Protein AF-S9SC02-F1 (afdb_monomer)

Mean predicted aligned error: 21.13 Å

Foldseek 3Di:
DPCPDPVVVVVVVVVCCVPQNPVVVVVVCVVVVVVVVVVVVVVVVVVVVCVVVCVVVVCPVVVLVVCCVVPVPVSVVVVVVVVVPPDDDDDDDDDDDDDDDDDDDDDDDDDPDDQPPVNVVVVVVVVVVVVVVVVVVVVVVVVVVVVVVVVVVVVVVVVVVVVVVVVVVVVVVDDDDPDDDDD

Secondary structure (DSSP, 8-state):
----SHHHHHHHHHHHHHHH-TTHHHHHHHHHHHHHHHHHHHHHHHHHHHHHHHHHHTTHHHHHHHHHHH-HHHHHHHHHHHHHTSS------------------------TT---HHHHHHHHHHHHHHHHHHHHHHHHHHHHHHHHHHHHHHHHHHHHHHHHHHHHHHHHSSPP-------

pLDDT: mean 78.29, std 18.45, range [33.47, 97.38]

Solvent-accessible surface area (backbone atoms only — not comparable to full-atom values): 11157 Å² total; per-residue (Å²): 136,83,71,88,44,75,68,47,55,50,51,54,49,52,53,46,34,69,76,64,28,77,74,45,52,61,53,50,51,50,54,51,49,52,50,52,49,51,51,53,52,52,49,53,50,50,50,53,52,49,53,62,48,24,76,75,67,66,44,60,61,57,55,51,52,51,43,39,72,77,36,49,66,63,42,51,53,50,51,51,49,54,66,72,62,51,100,71,82,84,82,90,88,83,91,82,87,82,92,76,88,83,81,88,78,84,82,80,78,83,68,94,82,77,71,52,75,70,54,51,51,55,49,53,51,51,51,50,55,48,52,51,52,50,52,56,51,49,54,53,49,51,57,50,50,53,50,51,49,54,49,49,52,51,51,52,53,51,49,52,52,53,52,50,51,51,51,51,54,55,59,72,69,55,76,83,81,86,82,76,81,91,133

Sequence (183 aa):
MFDLGWSEMILIGVVALIVVGPKDLPNLFRSLGQAVGKARGMAREFTRAMEAAADESGMREIDRTIRAATRPLSYATDRLRETALGPSRSPSASTIPPAGTPLTSPSPTPAPGAAGPATQALSAERERQRAEALAAAAERRAAEAERRAAEAERRAAEFERRAAAAREAAAREAPPTRTDETA

Organism: NCBI:txid1123069

Radius of gyration: 34.95 Å; Cα contacts (8 Å, |Δi|>4): 15; chains: 1; bounding box: 57×87×106 Å

Structure (mmCIF, N/CA/C/O backbone):
data_AF-S9SC02-F1
#
_entry.id   AF-S9SC02-F1
#
loop_
_atom_site.group_PDB
_atom_site.id
_atom_site.type_symbol
_atom_site.label_atom_id
_atom_site.label_alt_id
_atom_site.label_comp_id
_atom_site.label_asym_id
_atom_site.label_entity_id
_atom_site.label_seq_id
_atom_site.pdbx_PDB_ins_code
_atom_site.Cartn_x
_atom_site.Cartn_y
_atom_site.Cartn_z
_atom_site.occupancy
_atom_site.B_iso_or_equiv
_atom_site.auth_seq_id
_atom_site.auth_comp_id
_atom_site.auth_asym_id
_atom_site.auth_atom_id
_atom_site.pdbx_PDB_model_num
ATOM 1 N N . MET A 1 1 ? 26.839 -10.876 11.333 1.00 60.50 1 MET A N 1
ATOM 2 C CA . MET A 1 1 ? 26.802 -9.546 11.971 1.00 60.50 1 MET A CA 1
ATOM 3 C C . MET A 1 1 ? 26.243 -8.580 10.943 1.00 60.50 1 MET A C 1
ATOM 5 O O . MET A 1 1 ? 26.978 -8.105 10.096 1.00 60.50 1 MET A O 1
ATOM 9 N N . PHE A 1 2 ? 24.917 -8.441 10.919 1.00 60.56 2 PHE A N 1
ATOM 10 C CA . PHE A 1 2 ? 24.244 -7.426 10.113 1.00 60.56 2 PHE A CA 1
ATOM 11 C C . PHE A 1 2 ? 24.047 -6.239 11.039 1.00 60.56 2 PHE A C 1
ATOM 13 O O . PHE A 1 2 ? 23.141 -6.256 11.873 1.00 60.56 2 PHE A O 1
ATOM 20 N N . ASP A 1 3 ? 24.956 -5.278 10.957 1.00 68.88 3 ASP A N 1
ATOM 21 C CA . ASP A 1 3 ? 24.827 -4.013 11.664 1.00 68.88 3 ASP A CA 1
ATOM 22 C C . ASP A 1 3 ? 23.662 -3.255 11.010 1.00 68.88 3 ASP A C 1
ATOM 24 O O . ASP A 1 3 ? 23.814 -2.541 10.027 1.00 68.88 3 ASP A O 1
ATOM 28 N N . LEU A 1 4 ? 22.436 -3.489 11.491 1.00 77.81 4 LEU A N 1
ATOM 29 C CA . LEU A 1 4 ? 21.241 -2.702 11.156 1.00 77.81 4 LEU A CA 1
ATOM 30 C C . LEU A 1 4 ? 21.331 -1.332 11.851 1.00 77.81 4 LEU A C 1
ATOM 32 O O . LEU A 1 4 ? 20.474 -0.944 12.644 1.00 77.81 4 LEU A O 1
ATOM 36 N N . GLY A 1 5 ? 22.430 -0.633 11.585 1.00 90.31 5 GLY A N 1
ATOM 37 C CA . GLY A 1 5 ? 22.748 0.677 12.109 1.00 90.31 5 GLY A CA 1
ATOM 38 C C . GLY A 1 5 ? 22.268 1.798 11.193 1.00 90.31 5 GLY A C 1
ATOM 39 O O . GLY A 1 5 ? 21.728 1.597 10.101 1.00 90.31 5 GLY A O 1
ATOM 40 N N . TRP A 1 6 ? 22.496 3.026 11.651 1.00 91.94 6 TRP A N 1
ATOM 41 C CA . TRP A 1 6 ? 22.204 4.235 10.880 1.00 91.94 6 TRP A CA 1
ATOM 42 C C . TRP A 1 6 ? 23.005 4.303 9.568 1.00 91.94 6 TRP A C 1
ATOM 44 O O . TRP A 1 6 ? 22.492 4.775 8.555 1.00 91.94 6 TRP A O 1
ATOM 54 N N . SER A 1 7 ? 24.239 3.797 9.578 1.00 91.12 7 SER A N 1
ATOM 55 C CA . SER A 1 7 ? 25.137 3.702 8.423 1.00 91.12 7 SER A CA 1
ATOM 56 C C . SER A 1 7 ? 24.543 2.868 7.286 1.00 91.12 7 SER A C 1
ATOM 58 O O . SER A 1 7 ? 24.478 3.327 6.145 1.00 91.12 7 SER A O 1
ATOM 60 N N . GLU A 1 8 ? 24.036 1.678 7.588 1.00 90.31 8 GLU A N 1
ATOM 61 C CA . GLU A 1 8 ? 23.461 0.762 6.606 1.00 90.31 8 GLU A CA 1
ATOM 62 C C . GLU A 1 8 ? 22.136 1.283 6.045 1.00 90.31 8 GLU A C 1
ATOM 64 O O . GLU A 1 8 ? 21.865 1.116 4.856 1.00 90.31 8 GLU A O 1
ATOM 69 N N . MET A 1 9 ? 21.330 1.978 6.858 1.00 92.19 9 MET A N 1
ATOM 70 C CA . MET A 1 9 ? 20.121 2.652 6.366 1.00 92.19 9 MET A CA 1
ATOM 71 C C . MET A 1 9 ? 20.450 3.734 5.336 1.00 92.19 9 MET A C 1
ATOM 73 O O . MET A 1 9 ? 19.760 3.843 4.320 1.00 92.19 9 MET A O 1
ATOM 77 N N . ILE A 1 10 ? 21.528 4.495 5.551 1.00 94.06 10 ILE A N 1
ATOM 78 C CA . ILE A 1 10 ? 22.014 5.467 4.565 1.00 94.06 10 ILE A CA 1
ATOM 79 C C . ILE A 1 10 ? 22.508 4.750 3.304 1.00 94.06 10 ILE A C 1
ATOM 81 O O . ILE A 1 10 ? 22.137 5.157 2.203 1.00 94.06 10 ILE A O 1
ATOM 85 N N . LEU A 1 11 ? 23.285 3.670 3.439 1.00 94.38 11 LEU A N 1
ATOM 86 C CA . LEU A 1 11 ? 23.798 2.908 2.296 1.00 94.38 11 LEU A CA 1
ATOM 87 C C . LEU A 1 11 ? 22.662 2.360 1.421 1.00 94.38 11 LEU A C 1
ATOM 89 O O . LEU A 1 11 ? 22.671 2.547 0.204 1.00 94.38 11 LEU A O 1
ATOM 93 N N . ILE A 1 12 ? 21.652 1.740 2.036 1.00 93.31 12 ILE A N 1
ATOM 94 C CA . ILE A 1 12 ? 20.472 1.229 1.327 1.00 93.31 12 ILE A CA 1
ATOM 95 C C . ILE A 1 12 ? 19.696 2.380 0.680 1.00 93.31 12 ILE A C 1
ATOM 97 O O . ILE A 1 12 ? 19.252 2.244 -0.458 1.00 93.31 12 ILE A O 1
ATOM 101 N N . GLY A 1 13 ? 19.577 3.528 1.356 1.00 93.94 13 GLY A N 1
ATOM 102 C CA . GLY A 1 13 ? 18.976 4.734 0.789 1.00 93.94 13 GLY A CA 1
ATOM 103 C C . GLY A 1 13 ? 19.686 5.201 -0.484 1.00 93.94 13 GLY A C 1
ATOM 104 O O . GLY A 1 13 ? 19.031 5.445 -1.494 1.00 93.94 13 GLY A O 1
ATOM 105 N N . VAL A 1 14 ? 21.020 5.262 -0.475 1.00 95.50 14 VAL A N 1
ATOM 106 C CA . VAL A 1 14 ? 21.825 5.648 -1.648 1.00 95.50 14 VAL A CA 1
ATOM 107 C C . VAL A 1 14 ? 21.663 4.645 -2.790 1.00 95.50 14 VAL A C 1
ATOM 109 O O . VAL A 1 14 ? 21.407 5.050 -3.924 1.00 95.50 14 VAL A O 1
ATOM 112 N N . VAL A 1 15 ? 21.749 3.342 -2.507 1.00 95.50 15 VAL A N 1
ATOM 113 C CA . VAL A 1 15 ? 21.551 2.292 -3.523 1.00 95.50 15 VAL A CA 1
ATOM 114 C C . VAL A 1 15 ? 20.147 2.378 -4.124 1.00 95.50 15 VAL A C 1
ATOM 116 O O . VAL A 1 15 ? 19.992 2.331 -5.344 1.00 95.50 15 VAL A O 1
ATOM 119 N N . ALA A 1 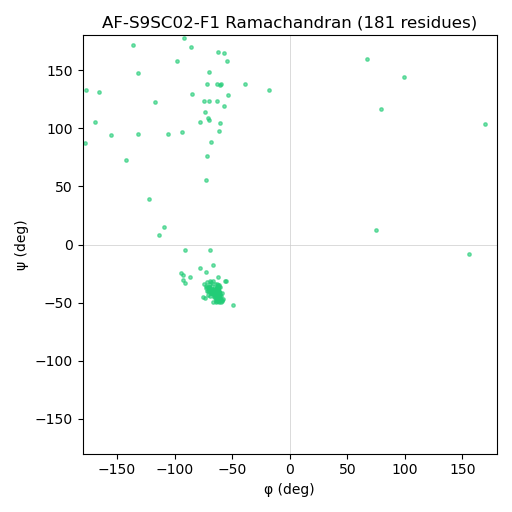16 ? 19.123 2.577 -3.293 1.00 94.81 16 ALA A N 1
ATOM 120 C CA . ALA A 1 16 ? 17.749 2.724 -3.754 1.00 94.81 16 ALA A CA 1
ATOM 121 C C . ALA A 1 16 ? 17.562 3.973 -4.637 1.00 94.81 16 ALA A C 1
ATOM 123 O O . ALA A 1 16 ? 16.860 3.897 -5.643 1.00 94.81 16 ALA A O 1
ATOM 124 N N . LEU A 1 17 ? 18.226 5.096 -4.328 1.00 94.69 17 LEU A N 1
ATOM 125 C CA . LEU A 1 17 ? 18.205 6.300 -5.171 1.00 94.69 17 LEU A CA 1
ATOM 126 C C . LEU A 1 17 ? 18.830 6.069 -6.551 1.00 94.69 17 LEU A C 1
ATOM 128 O O . LEU A 1 17 ? 18.333 6.628 -7.525 1.00 94.69 17 LEU A O 1
ATOM 132 N N . ILE A 1 18 ? 19.891 5.265 -6.647 1.00 96.06 18 ILE A N 1
ATOM 133 C CA . ILE A 1 18 ? 20.558 4.965 -7.924 1.00 96.06 18 ILE A CA 1
ATOM 134 C C . ILE A 1 18 ? 19.710 4.009 -8.768 1.00 96.06 18 ILE A C 1
ATOM 136 O O . ILE A 1 18 ? 19.534 4.235 -9.961 1.00 96.06 18 ILE A O 1
ATOM 140 N N . VAL A 1 19 ? 19.185 2.948 -8.153 1.00 95.50 19 VAL A N 1
ATOM 141 C CA . VAL A 1 19 ? 18.465 1.881 -8.865 1.00 95.50 19 VAL A CA 1
ATOM 142 C C . VAL A 1 19 ? 17.067 2.323 -9.288 1.00 95.50 19 VAL A C 1
ATOM 144 O O . VAL A 1 19 ? 16.651 2.067 -10.414 1.00 95.50 19 VAL A O 1
ATOM 147 N N . VAL A 1 20 ? 16.330 2.965 -8.381 1.00 93.94 20 VAL A N 1
ATOM 148 C CA . VAL A 1 20 ? 14.934 3.368 -8.608 1.00 93.94 20 VAL A CA 1
ATOM 149 C C . VAL A 1 20 ? 14.849 4.790 -9.152 1.00 93.94 20 VAL A C 1
ATOM 151 O O . VAL A 1 20 ? 13.940 5.106 -9.907 1.00 93.94 20 VAL A O 1
ATOM 154 N N . GLY A 1 21 ? 15.797 5.651 -8.785 1.00 95.44 21 GLY A N 1
ATOM 155 C CA . GLY A 1 21 ? 15.801 7.061 -9.149 1.00 95.44 21 GLY A CA 1
ATOM 156 C C . GLY A 1 21 ? 15.269 7.968 -8.026 1.00 95.44 21 GLY A C 1
ATOM 157 O O . GLY A 1 21 ? 14.312 7.626 -7.322 1.00 95.44 21 GLY A O 1
ATOM 158 N N . PRO A 1 22 ? 15.831 9.184 -7.867 1.00 93.94 22 PRO A N 1
ATOM 159 C CA . PRO A 1 22 ? 15.481 10.099 -6.775 1.00 93.94 22 PRO A CA 1
ATOM 160 C C . PRO A 1 22 ? 14.050 10.651 -6.841 1.00 93.94 22 PRO A C 1
ATOM 162 O O . PRO A 1 22 ? 13.534 11.152 -5.845 1.00 93.94 22 PRO A O 1
ATOM 165 N N . LYS A 1 23 ? 13.398 10.575 -8.005 1.00 93.94 23 LYS A N 1
ATOM 166 C CA . LYS A 1 23 ? 12.031 11.073 -8.225 1.00 93.94 23 LYS A CA 1
ATOM 167 C C . LYS A 1 23 ? 10.963 10.001 -8.011 1.00 93.94 23 LYS A C 1
ATOM 169 O O . LYS A 1 23 ? 9.843 10.337 -7.631 1.00 93.94 23 LYS A O 1
ATOM 174 N N . ASP A 1 24 ? 11.314 8.732 -8.190 1.00 93.38 24 ASP A N 1
ATOM 175 C CA . ASP A 1 24 ? 10.356 7.628 -8.127 1.00 93.38 24 ASP A CA 1
ATOM 176 C C . ASP A 1 24 ? 10.229 7.051 -6.716 1.00 93.38 24 ASP A C 1
ATOM 178 O O . ASP A 1 24 ? 9.123 6.737 -6.278 1.00 93.38 24 ASP A O 1
ATOM 182 N N . LEU A 1 25 ? 11.315 7.048 -5.937 1.00 94.06 25 LEU A N 1
ATOM 183 C CA . LEU A 1 25 ? 11.301 6.713 -4.508 1.00 94.06 25 LEU A CA 1
ATOM 184 C C . LEU A 1 25 ? 10.225 7.465 -3.691 1.00 94.06 25 LEU A C 1
ATOM 186 O O . LEU A 1 25 ? 9.425 6.811 -3.015 1.00 94.06 25 LEU A O 1
ATOM 190 N N . PRO A 1 26 ? 10.126 8.812 -3.746 1.00 92.19 26 PRO A N 1
ATOM 191 C CA . PRO A 1 26 ? 9.108 9.538 -2.985 1.00 92.19 26 PRO A CA 1
ATOM 192 C C . PRO A 1 26 ? 7.680 9.241 -3.465 1.00 92.19 26 PRO A C 1
ATOM 194 O O . PRO A 1 26 ? 6.750 9.231 -2.655 1.00 92.19 26 PRO A O 1
ATOM 197 N N . ASN A 1 27 ? 7.487 8.961 -4.756 1.00 95.00 27 ASN A N 1
ATOM 198 C CA . ASN A 1 27 ? 6.182 8.573 -5.290 1.00 95.00 27 ASN A CA 1
ATOM 199 C C . ASN A 1 27 ? 5.783 7.161 -4.834 1.00 95.00 27 ASN A C 1
ATOM 201 O O . ASN A 1 27 ? 4.638 6.953 -4.432 1.00 95.00 27 ASN A O 1
ATOM 205 N N . LEU A 1 28 ? 6.727 6.217 -4.797 1.00 94.56 28 LEU A N 1
ATOM 206 C CA . LEU A 1 28 ? 6.512 4.869 -4.266 1.00 94.56 28 LEU A CA 1
ATOM 207 C C . LEU A 1 28 ? 6.179 4.896 -2.775 1.00 94.56 28 LEU A C 1
ATOM 209 O O . LEU A 1 28 ? 5.210 4.261 -2.363 1.00 94.56 28 LEU A O 1
ATOM 213 N N . PHE A 1 29 ? 6.907 5.676 -1.969 1.00 95.00 29 PHE A N 1
ATOM 214 C CA . PHE A 1 29 ? 6.580 5.839 -0.551 1.00 95.00 29 PHE A CA 1
ATOM 215 C C . PHE A 1 29 ? 5.205 6.465 -0.332 1.00 95.00 29 PHE A C 1
ATOM 217 O O . PHE A 1 29 ? 4.506 6.071 0.599 1.00 95.00 29 PHE A O 1
ATOM 224 N N . ARG A 1 30 ? 4.777 7.401 -1.187 1.00 96.00 30 ARG A N 1
ATOM 225 C CA . ARG A 1 30 ? 3.413 7.949 -1.130 1.00 96.00 30 ARG A CA 1
ATOM 226 C C . ARG A 1 30 ? 2.365 6.879 -1.417 1.00 96.00 30 ARG A C 1
ATOM 228 O O . ARG A 1 30 ? 1.428 6.746 -0.634 1.00 96.00 30 ARG A O 1
ATOM 235 N N . SER A 1 31 ? 2.526 6.100 -2.482 1.00 96.19 31 SER A N 1
ATOM 236 C CA . SER A 1 31 ? 1.586 5.029 -2.837 1.00 96.19 31 SER A CA 1
ATOM 237 C C . SER A 1 31 ? 1.542 3.925 -1.778 1.00 96.19 31 SER A C 1
ATOM 239 O O . SER A 1 31 ? 0.464 3.549 -1.315 1.00 96.19 31 SER A O 1
ATOM 241 N N . LEU A 1 32 ? 2.710 3.457 -1.330 1.00 97.06 32 LEU A N 1
ATOM 242 C CA . LEU A 1 32 ? 2.826 2.456 -0.273 1.00 97.06 32 LEU A CA 1
ATOM 243 C C . LEU A 1 32 ? 2.263 2.989 1.047 1.00 97.06 32 LEU A C 1
ATOM 245 O O . LEU A 1 32 ? 1.494 2.304 1.712 1.00 97.06 32 LEU A O 1
ATOM 249 N N . GLY A 1 33 ? 2.578 4.236 1.397 1.00 96.62 33 GLY A N 1
ATOM 250 C CA . GLY A 1 33 ? 2.073 4.897 2.595 1.00 96.62 33 GLY A CA 1
ATOM 251 C C . GLY A 1 33 ? 0.553 5.047 2.589 1.00 96.62 33 GLY A C 1
ATOM 252 O O . GLY A 1 33 ? -0.089 4.802 3.606 1.00 96.62 33 GLY A O 1
ATOM 253 N N . GLN A 1 34 ? -0.053 5.374 1.446 1.00 96.94 34 GLN A N 1
ATOM 254 C CA . GLN A 1 34 ? -1.511 5.418 1.302 1.00 96.94 34 GLN A CA 1
ATOM 255 C C . GLN A 1 34 ? -2.148 4.029 1.437 1.00 96.94 34 GLN A C 1
ATOM 257 O O . GLN A 1 34 ? -3.186 3.897 2.089 1.00 96.94 34 GLN A O 1
ATOM 262 N N . ALA A 1 35 ? -1.535 2.996 0.850 1.00 97.00 35 ALA A N 1
ATOM 263 C CA . ALA A 1 35 ? -2.004 1.616 0.963 1.00 97.00 35 ALA A CA 1
ATOM 264 C C . ALA A 1 35 ? -1.921 1.110 2.412 1.00 97.00 35 ALA A C 1
ATOM 266 O O . ALA A 1 35 ? -2.917 0.642 2.964 1.00 97.00 35 ALA A O 1
ATOM 267 N N . VAL A 1 36 ? -0.771 1.296 3.066 1.00 97.38 36 VAL A N 1
ATOM 268 C CA . VAL A 1 36 ? -0.561 0.963 4.482 1.00 97.38 36 VAL A CA 1
ATOM 269 C C . VAL A 1 36 ? -1.488 1.783 5.379 1.00 97.38 36 VAL A C 1
ATOM 271 O O . VAL A 1 36 ? -2.049 1.248 6.330 1.00 97.38 36 VAL A O 1
ATOM 274 N N . GLY A 1 37 ? -1.707 3.063 5.074 1.00 97.00 37 GLY A N 1
ATOM 275 C CA . GLY A 1 37 ? -2.625 3.929 5.812 1.00 97.00 37 GLY A CA 1
ATOM 276 C C . GLY A 1 37 ? -4.067 3.423 5.766 1.00 97.00 37 GLY A C 1
ATOM 277 O O . GLY A 1 37 ? -4.713 3.320 6.809 1.00 97.00 37 GLY A O 1
ATOM 278 N N . LYS A 1 38 ? -4.551 3.033 4.579 1.00 96.38 38 LYS A N 1
ATOM 279 C CA . LYS A 1 38 ? -5.873 2.411 4.404 1.00 96.38 38 LYS A CA 1
ATOM 280 C C . LYS A 1 38 ? -5.967 1.079 5.143 1.00 96.38 38 LYS A C 1
ATOM 282 O O . LYS A 1 38 ? -6.903 0.895 5.916 1.00 96.38 38 LYS A O 1
ATOM 287 N N . ALA A 1 39 ? -4.973 0.205 4.986 1.00 97.25 39 ALA A N 1
ATOM 288 C CA . ALA A 1 39 ? -4.921 -1.073 5.691 1.00 97.25 39 ALA A CA 1
ATOM 289 C C . ALA A 1 39 ? -4.930 -0.885 7.217 1.00 97.25 39 ALA A C 1
ATOM 291 O O . ALA A 1 39 ? -5.666 -1.566 7.923 1.00 97.25 39 ALA A O 1
ATOM 292 N N . ARG A 1 40 ? -4.184 0.096 7.740 1.00 96.19 40 ARG A N 1
ATOM 293 C CA . ARG A 1 40 ? -4.162 0.425 9.172 1.00 96.19 40 ARG A CA 1
ATOM 294 C C . ARG A 1 40 ? -5.491 1.000 9.655 1.00 96.19 40 ARG A C 1
ATOM 296 O O . ARG A 1 40 ? -5.885 0.723 10.783 1.00 96.19 40 ARG A O 1
ATOM 303 N N . GLY A 1 41 ? -6.175 1.787 8.827 1.00 96.06 41 GLY A N 1
ATOM 304 C CA . GLY A 1 41 ? -7.533 2.258 9.102 1.00 96.06 41 GLY A CA 1
ATOM 305 C C . GLY A 1 41 ? -8.526 1.101 9.211 1.00 96.06 41 GLY A C 1
ATOM 306 O O . GLY A 1 41 ? -9.245 1.010 10.200 1.00 96.06 41 GLY A O 1
ATOM 307 N N . MET A 1 42 ? -8.491 0.174 8.251 1.00 96.12 42 MET A N 1
ATOM 308 C CA . MET A 1 42 ? -9.315 -1.040 8.261 1.00 96.12 42 MET A CA 1
ATOM 309 C C . MET A 1 42 ? -9.001 -1.934 9.463 1.00 96.12 42 MET A C 1
ATOM 311 O O . MET A 1 42 ? -9.915 -2.409 10.125 1.00 96.12 42 MET A O 1
ATOM 315 N N . ALA A 1 43 ? -7.719 -2.108 9.796 1.00 95.19 43 ALA A N 1
ATOM 316 C CA . ALA A 1 43 ? -7.296 -2.874 10.962 1.00 95.19 43 ALA A CA 1
ATOM 317 C C . ALA A 1 43 ? -7.822 -2.264 12.267 1.00 95.19 43 ALA A C 1
ATOM 319 O O . ALA A 1 43 ? -8.285 -3.000 13.124 1.00 95.19 43 ALA A O 1
ATOM 320 N N . ARG A 1 44 ? -7.814 -0.929 12.412 1.00 95.06 44 ARG A N 1
ATOM 321 C CA . ARG A 1 44 ? -8.391 -0.256 13.592 1.00 95.06 44 ARG A CA 1
ATOM 322 C C . ARG A 1 44 ? -9.888 -0.510 13.728 1.00 95.06 44 ARG A C 1
ATOM 324 O O . ARG A 1 44 ? -10.372 -0.654 14.845 1.00 95.06 44 ARG A O 1
ATOM 331 N N . GLU A 1 45 ? -10.603 -0.551 12.610 1.00 92.94 45 GLU A N 1
ATOM 332 C CA . GLU A 1 45 ? -12.036 -0.835 12.607 1.00 92.94 45 GLU A CA 1
ATOM 333 C C . GLU A 1 45 ? -12.324 -2.303 12.916 1.00 92.94 45 GLU A C 1
ATOM 335 O O . GLU A 1 45 ? -13.200 -2.597 13.721 1.00 92.94 45 GLU A O 1
ATOM 340 N N . PHE A 1 46 ? -11.516 -3.217 12.374 1.00 90.94 46 PHE A N 1
ATOM 341 C CA . PHE A 1 46 ? -11.572 -4.632 12.722 1.00 90.94 46 PHE A CA 1
ATOM 342 C C . PHE A 1 46 ? -11.253 -4.864 14.197 1.00 90.94 46 PHE A C 1
ATOM 344 O O . PHE A 1 46 ? -11.977 -5.603 14.843 1.00 90.94 46 PHE A O 1
ATOM 351 N N . THR A 1 47 ? -10.223 -4.212 14.749 1.00 89.31 47 THR A N 1
ATOM 352 C CA . THR A 1 47 ? -9.912 -4.288 16.182 1.00 89.31 47 THR A CA 1
ATOM 353 C C . THR A 1 47 ? -11.098 -3.813 17.007 1.00 89.31 47 THR A C 1
ATOM 355 O O . THR A 1 47 ? -11.524 -4.545 17.884 1.00 89.31 47 THR A O 1
ATOM 358 N N . ARG A 1 48 ? -11.699 -2.658 16.686 1.00 90.69 48 ARG A N 1
ATOM 359 C CA . ARG A 1 48 ? -12.895 -2.173 17.395 1.00 90.69 48 ARG A CA 1
ATOM 360 C C . ARG A 1 48 ? -14.077 -3.137 17.303 1.00 90.69 48 ARG A C 1
ATOM 362 O O . ARG A 1 48 ? -14.729 -3.377 18.312 1.00 90.69 48 ARG A O 1
ATOM 369 N N . ALA A 1 49 ? -14.345 -3.687 16.120 1.00 87.88 49 ALA A N 1
ATOM 370 C CA . ALA A 1 49 ? -15.422 -4.651 15.915 1.00 87.88 49 ALA A CA 1
ATOM 371 C C . ALA A 1 49 ? -15.155 -5.977 16.645 1.00 87.88 49 ALA A C 1
ATOM 373 O O . ALA A 1 49 ? -16.064 -6.534 17.250 1.00 87.88 49 ALA A O 1
ATOM 374 N N . MET A 1 50 ? -13.908 -6.454 16.635 1.00 84.75 50 MET A N 1
ATOM 375 C CA . MET A 1 50 ? -13.470 -7.622 17.398 1.00 84.75 50 MET A CA 1
ATOM 376 C C . MET A 1 50 ? -13.581 -7.388 18.896 1.00 84.75 50 MET A C 1
ATOM 378 O O . MET A 1 50 ? -14.026 -8.282 19.590 1.00 84.75 50 MET A O 1
ATOM 382 N N . GLU A 1 51 ? -13.203 -6.219 19.405 1.00 82.69 51 GLU A N 1
ATOM 383 C CA . GLU A 1 51 ? -13.253 -5.907 20.837 1.00 82.69 51 GLU A CA 1
ATOM 384 C C . GLU A 1 51 ? -14.710 -5.805 21.316 1.00 82.69 51 GLU A C 1
ATOM 386 O O . GLU A 1 51 ? -15.067 -6.411 22.324 1.00 82.69 51 GLU A O 1
ATOM 391 N N . ALA A 1 52 ? -15.580 -5.177 20.514 1.00 83.44 52 ALA A N 1
ATOM 392 C CA . ALA A 1 52 ? -17.023 -5.146 20.751 1.00 83.44 52 ALA A CA 1
ATOM 393 C C . ALA A 1 52 ? -17.659 -6.548 20.711 1.00 83.44 52 ALA A C 1
ATOM 395 O O . ALA A 1 52 ? -18.473 -6.880 21.568 1.00 83.44 52 ALA A O 1
ATOM 396 N N . ALA A 1 53 ? -17.268 -7.394 19.751 1.00 78.88 53 ALA A N 1
ATOM 397 C CA . ALA A 1 53 ? -17.754 -8.769 19.666 1.00 78.88 53 ALA A CA 1
ATOM 398 C C . ALA A 1 53 ? -17.166 -9.667 20.769 1.00 78.88 53 ALA A C 1
ATOM 400 O O . ALA A 1 53 ? -17.853 -10.545 21.288 1.00 78.88 53 ALA A O 1
ATOM 401 N N . ALA A 1 54 ? -15.902 -9.470 21.148 1.00 74.94 54 ALA A N 1
ATOM 402 C CA . ALA A 1 54 ? -15.188 -10.258 22.150 1.00 74.94 54 ALA A CA 1
ATOM 403 C C . ALA A 1 54 ? -15.712 -10.024 23.566 1.00 74.94 54 ALA A C 1
ATOM 405 O O . ALA A 1 54 ? -15.688 -10.954 24.377 1.00 74.94 54 ALA A O 1
ATOM 406 N N . ASP A 1 55 ? -16.205 -8.816 23.846 1.00 70.19 55 ASP A N 1
ATOM 407 C CA . ASP A 1 55 ? -16.903 -8.511 25.091 1.00 70.19 55 ASP A CA 1
ATOM 408 C C . ASP A 1 55 ? -18.190 -9.329 25.264 1.00 70.19 55 ASP A C 1
ATOM 410 O O . ASP A 1 55 ? -18.542 -9.656 26.397 1.00 70.19 55 ASP A O 1
ATOM 414 N N . GLU A 1 56 ? -18.826 -9.739 24.164 1.00 66.94 56 GLU A N 1
ATOM 415 C CA . GLU A 1 56 ? -20.030 -10.577 24.160 1.00 66.94 56 GLU A CA 1
ATOM 416 C C . GLU A 1 56 ? -19.724 -12.082 24.012 1.00 66.94 56 GLU A C 1
ATOM 418 O O . GLU A 1 56 ? -20.490 -12.923 24.478 1.00 66.94 56 GLU A O 1
ATOM 423 N N . SER A 1 57 ? -18.579 -12.449 23.422 1.00 63.56 57 SER A N 1
ATOM 424 C CA . SER A 1 57 ? -18.256 -13.837 23.037 1.00 63.56 57 SER A CA 1
ATOM 425 C C . SER A 1 57 ? -17.097 -14.500 23.804 1.00 63.56 57 SER A C 1
ATOM 427 O O . SER A 1 57 ? -16.690 -15.610 23.468 1.00 63.56 57 SER A O 1
ATOM 429 N N . GLY A 1 58 ? -16.562 -13.881 24.864 1.00 62.56 58 GLY A N 1
ATOM 430 C CA . GLY A 1 58 ? -15.551 -14.514 25.732 1.00 62.56 58 GLY A CA 1
ATOM 431 C C . GLY A 1 58 ? -14.139 -14.595 25.129 1.00 62.56 58 GLY A C 1
ATOM 432 O O . GLY A 1 58 ? -13.252 -15.240 25.687 1.00 62.56 58 GLY A O 1
ATOM 433 N N . MET A 1 59 ? -13.889 -13.883 24.027 1.00 64.94 59 MET A N 1
ATOM 434 C CA . MET A 1 59 ? -12.612 -13.882 23.294 1.00 64.94 59 MET A CA 1
ATOM 435 C C . MET A 1 59 ? -11.444 -13.216 24.048 1.00 64.94 59 MET A C 1
ATOM 437 O O . MET A 1 59 ? -10.302 -13.271 23.586 1.00 64.94 59 MET A O 1
ATOM 441 N N . ARG A 1 60 ? -11.687 -12.627 25.231 1.00 69.19 60 ARG A N 1
ATOM 442 C CA . ARG A 1 60 ? -10.638 -12.045 26.094 1.00 69.19 60 ARG A CA 1
ATOM 443 C C . ARG A 1 60 ? -9.553 -13.055 26.461 1.00 69.19 60 ARG A C 1
ATOM 445 O O . ARG A 1 60 ? -8.400 -12.663 26.620 1.00 69.19 60 ARG A O 1
ATOM 452 N N . GLU A 1 61 ? -9.898 -14.336 26.575 1.00 70.12 61 GLU A N 1
ATOM 453 C CA . GLU A 1 61 ? -8.926 -15.378 26.918 1.00 70.12 61 GLU A CA 1
ATOM 454 C C . GLU A 1 61 ? -7.936 -15.624 25.766 1.00 70.12 61 GLU A C 1
ATOM 456 O O . GLU A 1 61 ? -6.738 -15.765 25.999 1.00 70.12 61 GLU A O 1
ATOM 461 N N . ILE A 1 62 ? -8.402 -15.546 24.513 1.00 72.81 62 ILE A N 1
ATOM 462 C CA . ILE A 1 62 ? -7.559 -15.696 23.318 1.00 72.81 62 ILE A CA 1
ATOM 463 C C . ILE A 1 62 ? -6.614 -14.499 23.165 1.00 72.81 62 ILE A C 1
ATOM 465 O O . ILE A 1 62 ? -5.419 -14.696 22.935 1.00 72.81 62 ILE A O 1
ATOM 469 N N . ASP A 1 63 ? -7.100 -13.265 23.354 1.00 78.69 63 ASP A N 1
ATOM 470 C CA . ASP A 1 63 ? -6.239 -12.071 23.276 1.00 78.69 63 ASP A CA 1
ATOM 471 C C . ASP A 1 63 ? -5.135 -12.108 24.349 1.00 78.69 63 ASP A C 1
ATOM 473 O O . ASP A 1 63 ? -3.974 -11.769 24.107 1.00 78.69 63 ASP A O 1
ATOM 477 N N . ARG A 1 64 ? -5.477 -12.621 25.534 1.00 75.19 64 ARG A N 1
ATOM 478 C CA . ARG A 1 64 ? -4.567 -12.802 26.667 1.00 75.19 64 ARG A CA 1
ATOM 479 C C . ARG A 1 64 ? -3.495 -13.862 26.380 1.00 75.19 64 ARG A C 1
ATOM 481 O O . ARG A 1 64 ? -2.321 -13.612 26.659 1.00 75.19 64 ARG A O 1
ATOM 488 N N . THR A 1 65 ? -3.851 -14.988 25.756 1.00 77.69 65 THR A N 1
ATOM 489 C CA . THR A 1 65 ? -2.890 -16.013 25.304 1.00 77.69 65 THR A CA 1
ATOM 490 C C . THR A 1 65 ? -1.972 -15.489 24.198 1.00 77.69 65 THR A C 1
ATOM 492 O O . THR A 1 65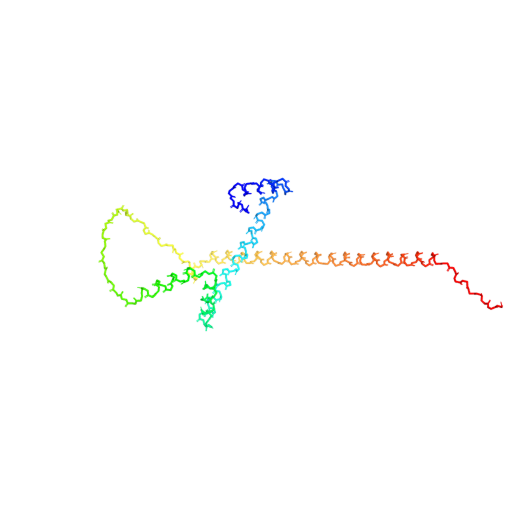 ? -0.759 -15.696 24.260 1.00 77.69 65 THR A O 1
ATOM 495 N N . ILE A 1 66 ? -2.511 -14.754 23.220 1.00 80.19 66 ILE A N 1
ATOM 496 C CA . ILE A 1 66 ? -1.713 -14.168 22.132 1.00 80.19 66 ILE A CA 1
ATOM 497 C C . ILE A 1 66 ? -0.736 -13.124 22.681 1.00 80.19 66 ILE A C 1
ATOM 499 O O . ILE A 1 66 ? 0.445 -13.136 22.321 1.00 80.19 66 ILE A O 1
ATOM 503 N N . ARG A 1 67 ? -1.167 -12.253 23.602 1.00 79.00 67 ARG A N 1
ATOM 504 C CA . ARG A 1 67 ? -0.264 -11.292 24.258 1.00 79.00 67 ARG A CA 1
ATOM 505 C C . ARG A 1 67 ? 0.831 -11.982 25.063 1.00 79.00 67 ARG A C 1
ATOM 507 O O . ARG A 1 67 ? 1.984 -11.566 24.956 1.00 79.00 67 ARG A O 1
ATOM 514 N N . ALA A 1 68 ? 0.503 -13.035 25.811 1.00 79.56 68 ALA A N 1
ATOM 515 C CA . ALA A 1 68 ? 1.485 -13.806 26.571 1.00 79.56 68 ALA A CA 1
ATOM 516 C C . ALA A 1 68 ? 2.542 -14.462 25.664 1.00 79.56 68 ALA A C 1
ATOM 518 O O . ALA A 1 68 ? 3.727 -14.437 25.989 1.00 79.56 68 ALA A O 1
ATOM 519 N N . ALA A 1 69 ? 2.130 -14.981 24.503 1.00 78.94 69 ALA A N 1
ATOM 520 C CA . ALA A 1 69 ? 3.029 -15.601 23.532 1.00 78.94 69 ALA A CA 1
ATOM 521 C C . ALA A 1 69 ? 3.902 -14.580 22.779 1.00 78.94 69 ALA A C 1
ATOM 523 O O . ALA A 1 69 ? 5.076 -14.833 22.519 1.00 78.94 69 ALA A O 1
ATOM 524 N N . THR A 1 70 ? 3.348 -13.412 22.442 1.00 82.19 70 THR A N 1
ATOM 525 C CA . THR A 1 70 ? 4.041 -12.410 21.610 1.00 82.19 70 THR A CA 1
ATOM 526 C C . THR A 1 70 ? 4.921 -11.468 22.437 1.00 82.19 70 THR A C 1
ATOM 528 O O . THR A 1 70 ? 5.908 -10.928 21.936 1.00 82.19 70 THR A O 1
ATOM 531 N N . ARG A 1 71 ? 4.567 -11.231 23.709 1.00 81.69 71 ARG A N 1
ATOM 532 C CA . ARG A 1 71 ? 5.280 -10.332 24.633 1.00 81.69 71 ARG A CA 1
ATOM 533 C C . ARG A 1 71 ? 5.301 -10.893 26.065 1.00 81.69 71 ARG A C 1
ATOM 535 O O . ARG A 1 71 ? 4.651 -10.331 26.950 1.00 81.69 71 ARG A O 1
ATOM 542 N N . PRO A 1 72 ? 6.091 -11.948 26.330 1.00 75.31 72 PRO A N 1
ATOM 543 C CA . PRO A 1 72 ? 6.086 -12.637 27.623 1.00 75.31 72 PRO A CA 1
ATOM 544 C C . PRO A 1 72 ? 6.538 -11.741 28.784 1.00 75.31 72 PRO A C 1
ATOM 546 O O . PRO A 1 72 ? 5.954 -11.796 29.863 1.00 75.31 72 PRO A O 1
ATOM 549 N N . LEU A 1 73 ? 7.520 -10.858 28.555 1.00 78.00 73 LEU A N 1
ATOM 550 C CA . LEU A 1 73 ? 8.011 -9.917 29.570 1.00 78.00 73 LEU A CA 1
ATOM 551 C C . LEU A 1 73 ? 6.958 -8.874 29.961 1.00 78.00 73 LEU A C 1
ATOM 553 O O . LEU A 1 73 ? 6.689 -8.701 31.144 1.00 78.00 73 LEU A O 1
ATOM 557 N N . SER A 1 74 ? 6.332 -8.212 28.981 1.00 77.56 74 SER A N 1
ATOM 558 C CA . SER A 1 74 ? 5.289 -7.209 29.248 1.00 77.56 74 SER A CA 1
ATOM 559 C C . SER A 1 74 ? 4.065 -7.831 29.921 1.00 77.56 74 SER A C 1
ATOM 561 O O . SER A 1 74 ? 3.502 -7.249 30.844 1.00 77.56 74 SER A O 1
ATOM 563 N N . TYR A 1 75 ? 3.691 -9.042 29.502 1.00 82.81 75 TYR A N 1
ATOM 564 C CA . TYR A 1 75 ? 2.596 -9.786 30.111 1.00 82.81 75 TYR A CA 1
ATOM 565 C C . TYR A 1 75 ? 2.893 -10.172 31.570 1.00 82.81 75 TYR A C 1
ATOM 567 O O . TYR A 1 75 ? 2.045 -9.983 32.440 1.00 82.81 75 TYR A O 1
ATOM 575 N N . ALA A 1 76 ? 4.105 -10.650 31.868 1.00 78.19 76 ALA A N 1
ATOM 576 C CA . ALA A 1 76 ? 4.519 -10.963 33.235 1.00 78.19 76 ALA A CA 1
ATOM 577 C C . ALA A 1 76 ? 4.531 -9.716 34.136 1.00 78.19 76 ALA A C 1
ATOM 579 O O . ALA A 1 76 ? 4.050 -9.776 35.267 1.00 78.19 76 ALA A O 1
ATOM 580 N N . THR A 1 77 ? 5.017 -8.573 33.635 1.00 83.50 77 THR A N 1
ATOM 581 C CA . THR A 1 77 ? 5.005 -7.315 34.398 1.00 83.50 77 THR A CA 1
ATOM 582 C C . THR A 1 77 ? 3.594 -6.793 34.654 1.00 83.50 77 THR A C 1
ATOM 584 O O . THR A 1 77 ? 3.328 -6.325 35.759 1.00 83.50 77 THR A O 1
ATOM 587 N N . ASP A 1 78 ? 2.678 -6.912 33.687 1.00 82.56 78 ASP A N 1
ATOM 588 C CA . ASP A 1 78 ? 1.274 -6.526 33.876 1.00 82.56 78 ASP A CA 1
ATOM 589 C C . ASP A 1 78 ? 0.588 -7.416 34.919 1.00 82.56 78 ASP A C 1
ATOM 591 O O . ASP A 1 78 ? -0.097 -6.901 35.798 1.00 82.56 78 ASP A O 1
ATOM 595 N N . ARG A 1 79 ? 0.841 -8.732 34.908 1.00 78.81 79 ARG A N 1
ATOM 596 C CA . ARG A 1 79 ? 0.307 -9.662 35.919 1.00 78.81 79 ARG A CA 1
ATOM 597 C C . ARG A 1 79 ? 0.860 -9.404 37.317 1.00 78.81 79 ARG A C 1
ATOM 599 O O . ARG A 1 79 ? 0.106 -9.459 38.288 1.00 78.81 79 ARG A O 1
ATOM 606 N N . LEU A 1 80 ? 2.153 -9.096 37.440 1.00 80.50 80 LEU A N 1
ATOM 607 C CA . LEU A 1 80 ? 2.747 -8.692 38.719 1.00 80.50 80 LEU A CA 1
ATOM 608 C C . LEU A 1 80 ? 2.114 -7.400 39.232 1.00 80.50 80 LEU A C 1
ATOM 610 O O . LEU A 1 80 ? 1.818 -7.296 40.417 1.00 80.50 80 LEU A O 1
ATOM 614 N N . ARG A 1 81 ? 1.875 -6.432 38.344 1.00 80.81 81 ARG A N 1
ATOM 615 C CA . ARG A 1 81 ? 1.264 -5.146 38.683 1.00 80.81 81 ARG A CA 1
ATOM 616 C C . ARG A 1 81 ? -0.206 -5.293 39.075 1.00 80.81 81 ARG A C 1
ATOM 618 O O . ARG A 1 81 ? -0.627 -4.680 40.045 1.00 80.81 81 ARG A O 1
ATOM 625 N N . GLU A 1 82 ? -0.955 -6.136 38.374 1.00 75.25 82 GLU A N 1
ATOM 626 C CA . GLU A 1 82 ? -2.346 -6.480 38.686 1.00 75.25 82 GLU A CA 1
ATOM 627 C C . GLU A 1 82 ? -2.459 -7.204 40.038 1.00 75.25 82 GLU A C 1
ATOM 629 O O . GLU A 1 82 ? -3.319 -6.875 40.850 1.00 75.25 82 GLU A O 1
ATOM 634 N N . THR A 1 83 ? -1.532 -8.122 40.332 1.00 74.38 83 THR A N 1
ATOM 635 C CA . THR A 1 83 ? -1.498 -8.858 41.609 1.00 74.38 83 THR A CA 1
ATOM 636 C C . THR A 1 83 ? -0.999 -7.983 42.768 1.00 74.38 83 THR A C 1
ATOM 638 O O . THR A 1 83 ? -1.478 -8.113 43.891 1.00 74.38 83 THR A O 1
ATOM 641 N N . ALA A 1 84 ? -0.071 -7.055 42.506 1.00 71.56 84 ALA A N 1
ATOM 642 C CA . ALA A 1 84 ? 0.455 -6.116 43.499 1.00 71.56 84 ALA A CA 1
ATOM 643 C C . ALA A 1 84 ? -0.495 -4.941 43.801 1.00 71.56 84 ALA A C 1
ATOM 645 O O . ALA A 1 84 ? -0.355 -4.310 44.845 1.00 71.56 84 ALA A O 1
ATOM 646 N N . LEU A 1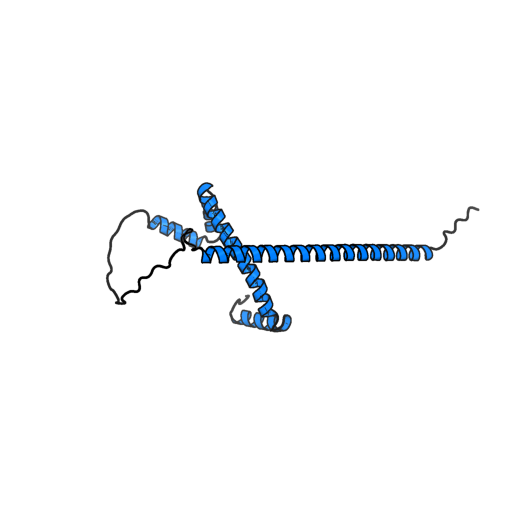 85 ? -1.447 -4.640 42.907 1.00 67.00 85 LEU A N 1
ATOM 647 C CA . LEU A 1 85 ? -2.407 -3.532 43.042 1.00 67.00 85 LEU A CA 1
ATOM 648 C C . LEU A 1 85 ? -3.852 -3.993 43.329 1.00 67.00 85 LEU A C 1
ATOM 650 O O . LEU A 1 85 ? -4.778 -3.189 43.218 1.00 67.00 85 LEU A O 1
ATOM 654 N N . GLY A 1 86 ? -4.063 -5.254 43.728 1.00 46.78 86 GLY A N 1
ATOM 655 C CA . GLY A 1 86 ? -5.344 -5.724 44.278 1.00 46.78 86 GLY A CA 1
ATOM 656 C C . GLY A 1 86 ? -5.815 -4.871 45.474 1.00 46.78 86 GLY A C 1
ATOM 657 O O . GLY A 1 86 ? -4.998 -4.189 46.093 1.00 46.78 86 GLY A O 1
ATOM 658 N N . PRO A 1 87 ? -7.125 -4.864 45.800 1.00 50.88 87 PRO A N 1
ATOM 659 C CA . PRO A 1 87 ? -7.836 -3.752 46.434 1.00 50.88 87 PRO A CA 1
ATOM 660 C C . PRO A 1 87 ? -7.451 -3.562 47.907 1.00 50.88 87 PRO A C 1
ATOM 662 O O . PRO A 1 87 ? -8.205 -3.894 48.816 1.00 50.88 87 PRO A O 1
ATOM 665 N N . SER A 1 88 ? -6.281 -2.981 48.152 1.00 40.84 88 SER A N 1
ATOM 666 C CA . SER A 1 88 ? -5.916 -2.391 49.431 1.00 40.84 88 SER A CA 1
ATOM 667 C C . SER A 1 88 ? -5.689 -0.901 49.234 1.00 40.84 88 SER A C 1
ATOM 669 O O . SER A 1 88 ? -4.930 -0.437 48.385 1.00 40.84 88 SER A O 1
ATOM 671 N N . ARG A 1 89 ? -6.453 -0.147 50.004 1.00 45.84 89 ARG A N 1
ATOM 672 C CA . ARG A 1 89 ? -6.630 1.292 49.935 1.00 45.84 89 ARG A CA 1
ATOM 673 C C . ARG A 1 89 ? -5.520 1.992 50.734 1.00 45.84 89 ARG A C 1
ATOM 675 O O . ARG A 1 89 ? -5.433 1.747 51.929 1.00 45.84 89 ARG A O 1
ATOM 682 N N . SER A 1 90 ? -4.857 2.977 50.106 1.00 41.66 90 SER A N 1
ATOM 683 C CA . SER A 1 90 ? -4.214 4.179 50.710 1.00 41.66 90 SER A CA 1
ATOM 684 C C . SER A 1 90 ? -2.978 3.990 51.629 1.00 41.66 90 SER A C 1
ATOM 686 O O . SER A 1 90 ? -2.818 2.902 52.166 1.00 41.66 90 SER A O 1
ATOM 688 N N . PRO A 1 91 ? -2.115 5.018 51.878 1.00 46.25 91 PRO A N 1
ATOM 689 C CA . PRO A 1 91 ? -2.413 6.457 51.871 1.00 46.25 91 PRO A CA 1
ATOM 690 C C . PRO A 1 91 ? -1.407 7.399 51.168 1.00 46.25 91 PRO A C 1
ATOM 692 O O . PRO A 1 91 ? -0.311 7.047 50.750 1.00 46.25 91 PRO A O 1
ATOM 695 N N . SER A 1 92 ? -1.869 8.644 51.066 1.00 40.72 92 SER A N 1
ATOM 696 C CA . SER A 1 92 ? -1.168 9.892 50.750 1.00 40.72 92 SER A CA 1
ATOM 697 C C . SER A 1 92 ? 0.230 10.039 51.377 1.00 40.72 92 SER A C 1
ATOM 699 O O . SER A 1 92 ? 0.370 9.767 52.566 1.00 40.72 92 SER A O 1
ATOM 701 N N . ALA A 1 93 ? 1.208 10.555 50.612 1.00 35.97 93 ALA A N 1
ATOM 702 C CA . ALA A 1 93 ? 2.105 11.661 51.007 1.00 35.97 93 ALA A CA 1
ATOM 703 C C . ALA A 1 93 ? 3.284 11.848 50.023 1.00 35.97 93 ALA A C 1
ATOM 705 O O . ALA A 1 93 ? 4.290 11.149 50.098 1.00 35.97 93 ALA A O 1
ATOM 706 N N . SER A 1 94 ? 3.215 12.868 49.164 1.00 36.88 94 SER A N 1
ATOM 707 C CA . SER A 1 94 ? 4.323 13.828 49.034 1.00 36.88 94 SER A CA 1
ATOM 708 C C . SER A 1 94 ? 3.913 15.029 48.194 1.00 36.88 94 SER A C 1
ATOM 710 O O . SER A 1 94 ? 3.785 14.980 46.974 1.00 36.88 94 SER A O 1
ATOM 712 N N . THR A 1 95 ? 3.700 16.112 48.923 1.00 33.47 95 THR A N 1
ATOM 713 C CA . THR A 1 95 ? 3.685 17.503 48.487 1.00 33.47 95 THR A CA 1
ATOM 714 C C . THR A 1 95 ? 5.045 17.896 47.901 1.00 33.47 95 THR A C 1
ATOM 716 O O . THR A 1 95 ? 6.062 17.566 48.501 1.00 33.47 95 THR A O 1
ATOM 719 N N . ILE A 1 96 ? 5.054 18.630 46.781 1.00 38.97 96 ILE A N 1
ATOM 720 C CA . ILE A 1 96 ? 5.675 19.964 46.572 1.00 38.97 96 ILE A CA 1
ATOM 721 C C . ILE A 1 96 ? 5.347 20.423 45.122 1.00 38.97 96 ILE A C 1
ATOM 723 O O . ILE A 1 96 ? 5.457 19.618 44.197 1.00 38.97 96 ILE A O 1
ATOM 727 N N . PRO A 1 97 ? 4.892 21.678 44.909 1.00 50.31 97 PRO A N 1
ATOM 728 C CA . PRO A 1 97 ? 4.361 22.179 43.631 1.00 50.31 97 PRO A CA 1
ATOM 729 C C . PRO A 1 97 ? 5.461 22.693 42.680 1.00 50.31 97 PRO A C 1
ATOM 731 O O . PRO A 1 97 ? 6.591 22.930 43.107 1.00 50.31 97 PRO A O 1
ATOM 734 N N . PRO A 1 98 ? 5.117 22.988 41.412 1.00 40.81 98 PRO A N 1
ATOM 735 C CA . PRO A 1 98 ? 5.359 24.358 40.962 1.00 40.81 98 PRO A CA 1
ATOM 736 C C . PRO A 1 98 ? 4.149 24.987 40.262 1.00 40.81 98 PRO A C 1
ATOM 738 O O . PRO A 1 98 ? 3.334 24.335 39.612 1.00 40.81 98 PRO A O 1
ATOM 741 N N . ALA A 1 99 ? 4.059 26.299 40.446 1.00 40.75 99 ALA A N 1
ATOM 742 C CA . ALA A 1 99 ? 3.052 27.182 39.899 1.00 40.75 99 ALA A CA 1
ATOM 743 C C . ALA A 1 99 ? 3.023 27.180 38.361 1.00 40.75 99 ALA A C 1
ATOM 745 O O . ALA A 1 99 ? 4.055 27.259 37.699 1.00 40.75 99 ALA A O 1
ATOM 746 N N . GLY A 1 100 ? 1.805 27.174 37.825 1.00 37.38 100 GLY A N 1
ATOM 747 C CA . GLY A 1 100 ? 1.477 27.406 36.422 1.00 37.38 100 GLY A CA 1
ATOM 748 C C . GLY A 1 100 ? -0.040 27.356 36.262 1.00 37.38 100 GLY A C 1
ATOM 749 O O . GLY A 1 100 ? -0.618 26.292 36.077 1.00 37.38 100 GLY A O 1
ATOM 750 N N . THR A 1 101 ? -0.696 28.495 36.455 1.00 44.09 101 THR A N 1
ATOM 751 C CA . THR A 1 101 ? -2.149 28.698 36.357 1.00 44.09 101 THR A CA 1
ATOM 752 C C . THR A 1 101 ? -2.700 28.430 34.937 1.00 44.09 101 THR A C 1
ATOM 754 O O . THR A 1 101 ? -1.934 28.289 33.985 1.00 44.09 101 THR A O 1
ATOM 757 N N . PRO A 1 102 ? -4.033 28.287 34.794 1.00 47.06 102 PRO A N 1
ATOM 758 C CA . PRO A 1 102 ? -4.684 27.237 34.018 1.00 47.06 102 PRO A CA 1
ATOM 759 C C . PRO A 1 102 ? -5.090 27.678 32.611 1.00 47.06 102 PRO A C 1
ATOM 761 O O . PRO A 1 102 ? -5.406 28.841 32.388 1.00 47.06 102 PRO A O 1
ATOM 764 N N . LEU A 1 103 ? -5.266 26.709 31.711 1.00 38.22 103 LEU A N 1
ATOM 765 C CA . LEU A 1 103 ? -6.264 26.815 30.648 1.00 38.22 103 LEU A CA 1
ATOM 766 C C . LEU A 1 103 ? -7.084 25.528 30.596 1.00 38.22 103 LEU A C 1
ATOM 768 O O . LEU A 1 103 ? -6.732 24.527 29.979 1.00 38.22 103 LEU A O 1
ATOM 772 N N . THR A 1 104 ? -8.212 25.599 31.292 1.00 44.00 104 THR A N 1
ATOM 773 C CA . THR A 1 104 ? -9.432 24.905 30.907 1.00 44.00 104 THR A CA 1
ATOM 774 C C . THR A 1 104 ? -9.785 25.276 29.465 1.00 44.00 104 THR A C 1
ATOM 776 O O . THR A 1 104 ? -9.843 26.456 29.121 1.00 44.00 104 THR A O 1
ATOM 779 N N . SER A 1 105 ? -10.015 24.278 28.617 1.00 44.34 105 SER A N 1
ATOM 780 C CA . SER A 1 105 ? -11.208 24.231 27.768 1.00 44.34 105 SER A CA 1
ATOM 781 C C . SER A 1 105 ? -11.371 22.827 27.171 1.00 44.34 105 SER A C 1
ATOM 783 O O . SER A 1 105 ? -10.408 22.266 26.645 1.00 44.34 105 SER A O 1
ATOM 785 N N . PRO A 1 106 ? -12.575 22.241 27.267 1.00 46.31 106 PRO A N 1
ATOM 786 C CA . PRO A 1 106 ? -12.880 20.908 26.769 1.00 46.31 106 PRO A CA 1
ATOM 787 C C . PRO A 1 106 ? -12.924 20.897 25.238 1.00 46.31 106 PRO A C 1
ATOM 789 O O . PRO A 1 106 ? -13.491 21.789 24.610 1.00 46.31 106 PRO A O 1
ATOM 792 N N . SER A 1 107 ? -12.360 19.855 24.628 1.00 38.34 107 SER A N 1
ATOM 793 C CA . SER A 1 107 ? -12.615 19.554 23.220 1.00 38.34 107 SER A CA 1
ATOM 794 C C . SER A 1 107 ? -14.066 19.067 23.087 1.00 38.34 107 SER A C 1
ATOM 796 O O . SER A 1 107 ? -14.439 18.122 23.789 1.00 38.34 107 SER A O 1
ATOM 798 N N . PRO A 1 108 ? -14.914 19.692 22.251 1.00 54.09 108 PRO A N 1
ATOM 799 C CA . PRO A 1 108 ? -16.273 19.222 22.048 1.00 54.09 108 PRO A CA 1
ATOM 800 C C . PRO A 1 108 ? -16.261 17.950 21.197 1.00 54.09 108 PRO A C 1
ATOM 802 O O . PRO A 1 108 ? -15.947 17.971 20.008 1.00 54.09 108 PRO A O 1
ATOM 805 N N . THR A 1 109 ? -16.665 16.842 21.809 1.00 41.53 109 THR A N 1
ATOM 806 C CA . THR A 1 109 ? -17.244 15.694 21.106 1.00 41.53 109 THR A CA 1
ATOM 807 C C . THR A 1 109 ? -18.468 16.188 20.324 1.00 41.53 109 THR A C 1
ATOM 809 O O . THR A 1 109 ? -19.401 16.692 20.955 1.00 41.53 109 THR A O 1
ATOM 812 N N . PRO A 1 110 ? -18.527 16.080 18.984 1.00 49.97 110 PRO A N 1
ATOM 813 C CA . PRO A 1 110 ? -19.753 16.390 18.268 1.00 49.97 110 PRO A CA 1
ATOM 814 C C . PRO A 1 110 ? -20.771 15.286 18.565 1.00 49.97 110 PRO A C 1
ATOM 816 O O . PRO A 1 110 ? -20.628 14.146 18.125 1.00 49.97 110 PRO A O 1
ATOM 819 N N . ALA A 1 111 ? -21.790 15.631 19.349 1.00 46.72 111 ALA A N 1
ATOM 820 C CA . ALA A 1 111 ? -22.969 14.804 19.539 1.00 46.72 111 ALA A CA 1
ATOM 821 C C . ALA A 1 111 ? -23.714 14.638 18.194 1.00 46.72 111 ALA A C 1
ATOM 823 O O . ALA A 1 111 ? -23.857 15.616 17.449 1.00 46.72 111 ALA A O 1
ATOM 824 N N . PRO A 1 112 ? -24.214 13.435 17.864 1.00 55.06 112 PRO A N 1
ATOM 825 C CA . PRO A 1 112 ? -25.078 13.238 16.709 1.00 55.06 112 PRO A CA 1
ATOM 826 C C . PRO A 1 112 ? -26.427 13.904 17.006 1.00 55.06 112 PRO A C 1
ATOM 828 O O . PRO A 1 112 ? -27.186 13.423 17.841 1.00 55.06 112 PRO A O 1
ATOM 831 N N . GLY A 1 113 ? -26.714 15.043 16.368 1.00 58.03 113 GLY A N 1
ATOM 832 C CA . GLY A 1 113 ? -28.036 15.674 16.493 1.00 58.03 113 GLY A CA 1
ATOM 833 C C . GLY A 1 113 ? -28.143 17.177 16.235 1.00 58.03 113 GLY A C 1
ATOM 834 O O . GLY A 1 113 ? -29.258 17.673 16.158 1.00 58.03 113 GLY A O 1
ATOM 835 N N . ALA A 1 114 ? -27.043 17.917 16.060 1.00 55.75 114 ALA A N 1
ATOM 836 C CA . ALA A 1 114 ? -27.095 19.380 15.899 1.00 55.75 114 ALA A CA 1
ATOM 837 C C . ALA A 1 114 ? -26.471 19.886 14.584 1.00 55.75 114 ALA A C 1
ATOM 839 O O . ALA A 1 114 ? -25.788 20.907 14.551 1.00 55.75 114 ALA A O 1
ATOM 840 N N . ALA A 1 115 ? -26.685 19.178 13.474 1.00 58.12 115 ALA A N 1
ATOM 841 C CA . ALA A 1 115 ? -26.403 19.737 12.156 1.00 58.12 115 ALA A CA 1
ATOM 842 C C . ALA A 1 115 ? -27.552 20.685 11.780 1.00 58.12 115 ALA A C 1
ATOM 844 O O . ALA A 1 115 ? -28.646 20.231 11.448 1.00 58.12 115 ALA A O 1
ATOM 845 N N . GLY A 1 116 ? -27.321 21.999 11.846 1.00 74.62 116 GLY A N 1
ATOM 846 C CA . GLY A 1 116 ? -28.271 22.988 11.327 1.00 74.62 116 GLY A CA 1
ATOM 847 C C . GLY A 1 116 ? -28.580 22.759 9.835 1.00 74.62 116 GLY A C 1
ATOM 848 O O . GLY A 1 116 ? -27.837 22.042 9.156 1.00 74.62 116 GLY A O 1
ATOM 849 N N . PRO A 1 117 ? -29.642 23.377 9.287 1.00 75.62 117 PRO A N 1
ATOM 850 C CA . PRO A 1 117 ? -30.098 23.133 7.911 1.00 75.62 117 PRO A CA 1
ATOM 851 C C . PRO A 1 117 ? -29.000 23.354 6.854 1.00 7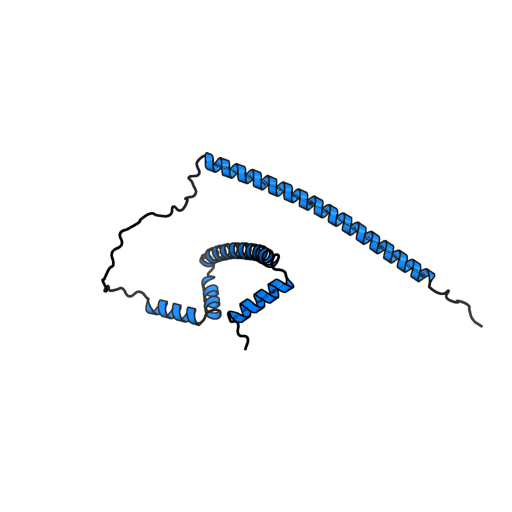5.62 117 PRO A C 1
ATOM 853 O O . PRO A 1 117 ? -28.938 22.632 5.862 1.00 75.62 117 PRO A O 1
ATOM 856 N N . ALA A 1 118 ? -28.065 24.276 7.104 1.00 77.12 118 ALA A N 1
ATOM 857 C CA . ALA A 1 118 ? -26.910 24.515 6.238 1.00 77.12 118 ALA A CA 1
ATOM 858 C C . ALA A 1 118 ? -25.923 23.329 6.183 1.00 77.12 118 ALA A C 1
ATOM 860 O O . ALA A 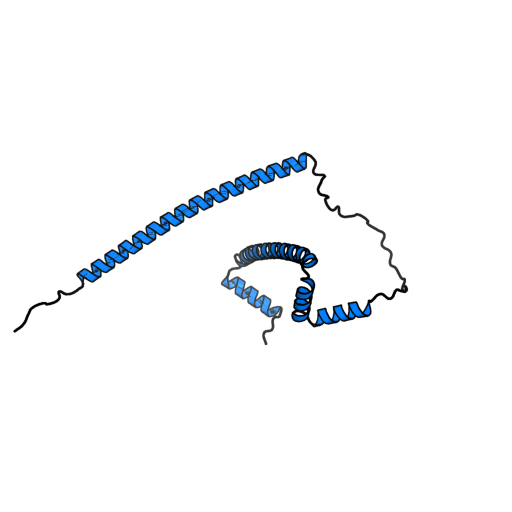1 118 ? -25.394 23.008 5.120 1.00 77.12 118 ALA A O 1
ATOM 861 N N . THR A 1 119 ? -25.693 22.638 7.304 1.00 77.88 119 THR A N 1
ATOM 862 C CA . THR A 1 119 ? -24.791 21.475 7.364 1.00 77.88 119 THR A CA 1
ATOM 863 C C . THR A 1 119 ? -25.413 20.258 6.678 1.00 77.88 119 THR A C 1
ATOM 865 O O . THR A 1 119 ? -24.703 19.519 6.000 1.00 77.88 119 THR A O 1
ATOM 868 N N . GLN A 1 120 ? -26.735 20.089 6.791 1.00 81.88 120 GLN A N 1
ATOM 869 C CA . GLN A 1 120 ? -27.475 19.007 6.126 1.00 81.88 120 GLN A CA 1
ATOM 870 C C . GLN A 1 120 ? -27.524 19.185 4.599 1.00 81.88 120 GLN A C 1
ATOM 872 O O . GLN A 1 120 ? -27.382 18.216 3.853 1.00 81.88 120 GLN A O 1
ATOM 877 N N . ALA A 1 121 ? -27.657 20.425 4.119 1.00 83.06 121 ALA A N 1
ATOM 878 C CA . ALA A 1 121 ? -27.605 20.728 2.689 1.00 83.06 121 ALA A CA 1
ATOM 879 C C . ALA A 1 121 ? -26.226 20.405 2.083 1.00 83.06 121 ALA A C 1
ATOM 881 O O . ALA A 1 121 ? -26.139 19.787 1.024 1.00 83.06 121 ALA A O 1
ATOM 882 N N . LEU A 1 122 ? -25.140 20.747 2.787 1.00 85.25 122 LEU A N 1
ATOM 883 C CA . LEU A 1 122 ? -23.777 20.440 2.343 1.00 85.25 122 LEU A CA 1
ATOM 884 C C . LEU A 1 122 ? -23.455 18.937 2.371 1.00 85.25 122 LEU A C 1
ATOM 886 O O . LEU A 1 122 ? -22.679 18.470 1.535 1.00 85.25 122 LEU A O 1
ATOM 890 N N . SER A 1 123 ? -24.018 18.163 3.307 1.00 86.31 123 SER A N 1
ATOM 891 C CA . SER A 1 123 ? -23.868 16.701 3.301 1.00 86.31 123 SER A CA 1
ATOM 892 C C . SER A 1 123 ? -24.648 16.051 2.161 1.00 86.31 123 SER A C 1
ATOM 894 O O . SER A 1 123 ? -24.075 15.223 1.457 1.00 86.31 123 SER A O 1
ATOM 896 N N . ALA A 1 124 ? -25.890 16.479 1.914 1.00 89.19 124 ALA A N 1
ATOM 897 C CA . ALA A 1 124 ? -26.704 15.965 0.812 1.00 89.19 124 ALA A CA 1
ATOM 898 C C . ALA A 1 124 ? -26.066 16.255 -0.560 1.00 89.19 124 ALA A C 1
ATOM 900 O O . ALA A 1 124 ? -26.046 15.394 -1.438 1.00 89.19 124 ALA A O 1
ATOM 901 N N . GLU A 1 125 ? -25.474 17.439 -0.730 1.00 88.50 125 GLU A N 1
ATOM 902 C CA . GLU A 1 125 ? -24.751 17.801 -1.952 1.00 88.50 125 GLU A CA 1
ATOM 903 C C . GLU A 1 125 ? -23.499 16.931 -2.160 1.00 88.50 125 GLU A C 1
ATOM 905 O O . GLU A 1 125 ? -23.257 16.412 -3.248 1.00 88.50 125 GLU A O 1
ATOM 910 N N . ARG A 1 126 ? -22.726 16.675 -1.096 1.00 90.31 126 ARG A N 1
ATOM 911 C CA . ARG A 1 126 ? -21.565 15.768 -1.166 1.00 90.31 126 ARG A CA 1
ATOM 912 C C . ARG A 1 126 ? -21.956 14.327 -1.471 1.00 90.31 126 ARG A C 1
ATOM 914 O O . ARG A 1 126 ? -21.189 13.622 -2.124 1.00 90.31 126 ARG A O 1
ATOM 921 N N . GLU A 1 127 ? -23.102 13.868 -0.985 1.00 90.38 127 GLU A N 1
ATOM 922 C CA . GLU A 1 127 ? -23.620 12.532 -1.286 1.00 90.38 127 GLU A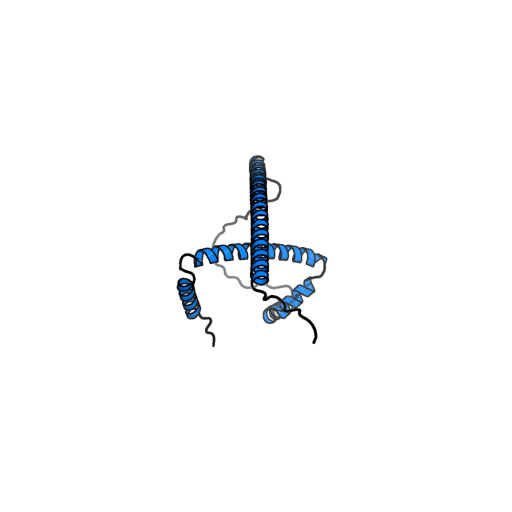 CA 1
ATOM 923 C C . GLU A 1 127 ? -24.011 12.403 -2.757 1.00 90.38 127 GLU A C 1
ATOM 925 O O . GLU A 1 127 ? -23.636 11.417 -3.391 1.00 90.38 127 GLU A O 1
ATOM 930 N N . ARG A 1 128 ? -24.650 13.430 -3.329 1.00 91.62 128 ARG A N 1
ATOM 931 C CA . ARG A 1 128 ? -24.963 13.489 -4.765 1.00 91.62 128 ARG A CA 1
ATOM 932 C C . ARG A 1 128 ? -23.702 13.476 -5.622 1.00 91.62 128 ARG A C 1
ATOM 934 O O . ARG A 1 128 ? -23.566 12.610 -6.479 1.00 91.62 128 ARG A O 1
ATOM 941 N N . GLN A 1 129 ? -22.726 14.329 -5.311 1.00 92.56 129 GLN A N 1
ATOM 942 C CA . GLN A 1 129 ? -21.451 14.364 -6.038 1.00 92.56 129 GLN A CA 1
ATOM 943 C C . GLN A 1 129 ? -20.687 13.035 -5.949 1.00 92.56 129 GLN A C 1
ATOM 945 O O . GLN A 1 129 ? -20.057 12.602 -6.912 1.00 92.56 129 GLN A O 1
ATOM 950 N N . ARG A 1 130 ? -20.745 12.349 -4.800 1.00 93.44 130 ARG A N 1
ATOM 951 C CA . ARG A 1 130 ? -20.156 11.009 -4.651 1.00 93.44 130 ARG A CA 1
ATOM 952 C C . ARG A 1 130 ? -20.904 9.963 -5.470 1.00 93.44 130 ARG A C 1
ATOM 954 O O . ARG A 1 130 ? -20.247 9.128 -6.085 1.00 93.44 130 ARG A O 1
ATOM 961 N N . ALA A 1 131 ? -22.234 10.002 -5.489 1.00 92.31 131 ALA A N 1
ATOM 962 C CA . ALA A 1 131 ? -23.043 9.091 -6.292 1.00 92.31 131 ALA A CA 1
ATOM 963 C C . ALA A 1 131 ? -22.761 9.270 -7.794 1.00 92.31 131 ALA A C 1
ATOM 965 O O . ALA A 1 131 ? -22.517 8.286 -8.489 1.00 92.31 131 ALA A O 1
ATOM 966 N N . GLU A 1 132 ? -22.678 10.513 -8.270 1.00 93.00 132 GLU A N 1
ATOM 967 C CA . GLU A 1 132 ? -22.326 10.838 -9.658 1.00 93.00 132 GLU A CA 1
ATOM 968 C C . GLU A 1 132 ? -20.903 10.393 -10.014 1.00 93.00 132 GLU A C 1
ATOM 970 O O . GLU A 1 132 ? -20.681 9.770 -11.053 1.00 93.00 132 GLU A O 1
ATOM 975 N N . ALA A 1 133 ? -19.929 10.630 -9.130 1.00 92.12 133 ALA A N 1
ATOM 976 C CA . ALA A 1 133 ? -18.553 10.189 -9.345 1.00 92.12 133 ALA A CA 1
ATOM 977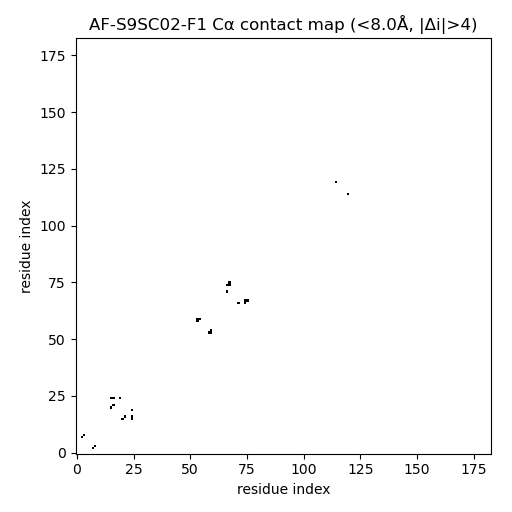 C C . ALA A 1 133 ? -18.432 8.656 -9.403 1.00 92.12 133 ALA A C 1
ATOM 979 O O . ALA A 1 133 ? -17.651 8.124 -10.196 1.00 92.12 133 ALA A O 1
ATOM 980 N N . LEU A 1 134 ? -19.202 7.936 -8.581 1.00 94.56 134 LEU A N 1
ATOM 981 C CA . LEU A 1 134 ? -19.242 6.474 -8.597 1.00 94.56 134 LEU A CA 1
ATOM 982 C C . LEU A 1 134 ? -19.922 5.936 -9.860 1.00 94.56 134 LEU A C 1
ATOM 984 O O . LEU A 1 134 ? -19.410 4.981 -10.443 1.00 94.56 134 LEU A O 1
ATOM 988 N N . ALA A 1 135 ? -21.007 6.567 -10.318 1.00 93.25 135 ALA A N 1
ATOM 989 C CA . ALA A 1 135 ? -21.670 6.215 -11.572 1.00 93.25 135 ALA A CA 1
ATOM 990 C C . ALA A 1 135 ? -20.731 6.414 -12.775 1.00 93.25 135 ALA A C 1
ATOM 992 O O . ALA A 1 135 ? -20.494 5.478 -13.537 1.00 93.25 135 ALA A O 1
ATOM 993 N N . ALA A 1 136 ? -20.073 7.574 -12.870 1.00 93.88 136 ALA A N 1
ATOM 994 C CA . ALA A 1 136 ? -19.104 7.853 -13.930 1.00 93.88 136 ALA A CA 1
ATOM 995 C C . ALA A 1 136 ? -17.895 6.895 -13.896 1.00 93.88 136 ALA A C 1
ATOM 997 O O . ALA A 1 136 ? -17.349 6.517 -14.936 1.00 93.88 136 ALA A O 1
ATOM 998 N N . ALA A 1 137 ? -17.453 6.479 -12.705 1.00 92.69 137 ALA A N 1
ATOM 999 C CA . ALA A 1 137 ? -16.394 5.484 -12.565 1.00 92.69 137 ALA A CA 1
ATOM 1000 C C . ALA A 1 137 ? -16.851 4.077 -12.989 1.00 92.69 137 ALA A C 1
ATOM 1002 O O . ALA A 1 137 ? -16.057 3.335 -13.573 1.00 92.69 137 ALA A O 1
ATOM 1003 N N . ALA A 1 138 ? -18.105 3.708 -12.714 1.00 93.94 138 ALA A N 1
ATOM 1004 C CA . ALA A 1 138 ? -18.683 2.436 -13.135 1.00 93.94 138 ALA A CA 1
ATOM 1005 C C . ALA A 1 138 ? -18.798 2.351 -14.664 1.00 93.94 138 ALA A C 1
ATOM 1007 O O . ALA A 1 138 ? -18.358 1.362 -15.247 1.00 93.94 138 ALA A O 1
ATOM 1008 N N . GLU A 1 139 ? -19.269 3.414 -15.318 1.00 92.56 139 GLU A N 1
ATOM 1009 C CA . GLU A 1 139 ? -19.361 3.489 -16.782 1.00 92.56 139 GLU A CA 1
ATOM 1010 C C . GLU A 1 139 ? -17.990 3.367 -17.457 1.00 92.56 139 GLU A C 1
ATOM 1012 O O . GLU A 1 139 ? -17.816 2.590 -18.396 1.00 92.56 139 GLU A O 1
ATOM 1017 N N . ARG A 1 140 ? -16.971 4.068 -16.939 1.00 94.19 140 ARG A N 1
ATOM 1018 C CA . ARG A 1 140 ? -15.596 3.964 -17.461 1.00 94.19 140 ARG A CA 1
ATOM 1019 C C . ARG A 1 140 ? -15.038 2.550 -17.337 1.00 94.19 140 ARG A C 1
ATOM 1021 O O . ARG A 1 140 ? -14.378 2.074 -18.257 1.00 94.19 140 ARG A O 1
ATOM 1028 N N . ARG A 1 141 ? -15.309 1.876 -16.216 1.00 93.44 141 ARG A N 1
ATOM 1029 C CA . ARG A 1 141 ? -14.882 0.488 -15.995 1.00 93.44 141 ARG A CA 1
ATOM 1030 C C . ARG A 1 141 ? -15.603 -0.488 -16.917 1.00 93.44 141 ARG A C 1
ATOM 1032 O O . ARG A 1 141 ? -14.953 -1.396 -17.421 1.00 93.44 141 ARG A O 1
ATOM 1039 N N . ALA A 1 142 ? -16.898 -0.292 -17.159 1.00 93.06 142 ALA A N 1
ATOM 1040 C CA . ALA A 1 142 ? -17.656 -1.104 -18.107 1.00 93.06 142 ALA A CA 1
ATOM 1041 C C . ALA A 1 142 ? -17.097 -0.954 -19.533 1.00 93.06 142 ALA A C 1
ATOM 1043 O O . ALA A 1 142 ? -16.755 -1.951 -20.164 1.00 93.06 142 ALA A O 1
ATOM 1044 N N . ALA A 1 143 ? -16.868 0.281 -19.989 1.00 93.06 143 ALA A N 1
ATOM 1045 C CA . ALA A 1 143 ? -16.293 0.545 -21.308 1.00 93.06 143 ALA A CA 1
ATOM 1046 C C . ALA A 1 143 ? -14.864 -0.015 -21.466 1.00 93.06 143 ALA A C 1
ATOM 1048 O O . ALA A 1 143 ? -14.485 -0.493 -22.536 1.00 93.06 143 ALA A O 1
ATOM 1049 N N . GLU A 1 144 ? -14.044 0.033 -20.412 1.00 92.31 144 GLU A N 1
ATOM 1050 C CA . GLU A 1 144 ? -12.707 -0.567 -20.430 1.00 92.31 144 GLU A CA 1
ATOM 1051 C C . GLU A 1 144 ? -12.766 -2.102 -20.447 1.00 92.31 144 GLU A C 1
ATOM 1053 O O . GLU A 1 144 ? -11.984 -2.735 -21.158 1.00 92.31 144 GLU A O 1
ATOM 1058 N N . ALA A 1 145 ? -13.705 -2.706 -19.713 1.00 92.75 145 ALA A N 1
ATOM 1059 C CA . ALA A 1 145 ? -13.913 -4.150 -19.712 1.00 92.75 145 ALA A CA 1
ATOM 1060 C C . ALA A 1 145 ? -14.333 -4.663 -21.097 1.00 92.75 145 ALA A C 1
ATOM 1062 O O . ALA A 1 145 ? -13.756 -5.636 -21.579 1.00 92.75 145 ALA A O 1
ATOM 1063 N N . GLU A 1 146 ? -15.252 -3.970 -21.775 1.00 92.94 146 GLU A N 1
ATOM 1064 C CA . GLU A 1 146 ? -15.659 -4.303 -23.146 1.00 92.94 146 GLU A CA 1
ATOM 1065 C C . GLU A 1 146 ? -14.494 -4.194 -24.135 1.00 92.94 146 GLU A C 1
ATOM 1067 O O . GLU A 1 146 ? -14.280 -5.087 -24.954 1.00 92.94 146 GLU A O 1
ATOM 1072 N N . ARG A 1 147 ? -13.672 -3.140 -24.029 1.00 94.56 147 ARG A N 1
ATOM 1073 C CA . ARG A 1 147 ? -12.473 -2.985 -24.870 1.00 94.56 147 ARG A CA 1
ATOM 1074 C C . ARG A 1 147 ? -11.466 -4.109 -24.648 1.00 94.56 147 ARG A C 1
A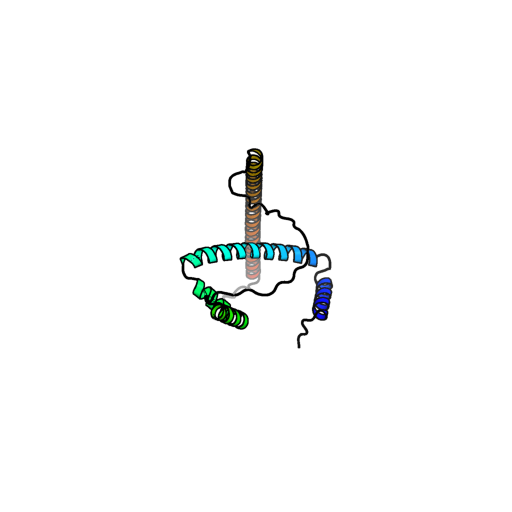TOM 1076 O O . ARG A 1 147 ? -10.928 -4.638 -25.617 1.00 94.56 147 ARG A O 1
ATOM 1083 N N . ARG A 1 148 ? -11.226 -4.486 -23.390 1.00 93.75 148 ARG A N 1
ATOM 1084 C CA . ARG A 1 148 ? -10.324 -5.592 -23.040 1.00 93.75 148 ARG A CA 1
ATOM 1085 C C . ARG A 1 148 ? -10.861 -6.937 -23.521 1.00 93.75 148 ARG A C 1
ATOM 1087 O O . ARG A 1 148 ? -10.075 -7.744 -24.006 1.00 93.75 148 ARG A O 1
ATOM 1094 N N . ALA A 1 149 ? -12.171 -7.164 -23.430 1.00 93.25 149 ALA A N 1
ATOM 1095 C CA . ALA A 1 149 ? -12.810 -8.364 -23.961 1.00 93.25 149 ALA A CA 1
ATOM 1096 C C . ALA A 1 149 ? -12.652 -8.444 -25.488 1.00 93.25 149 ALA A C 1
ATOM 1098 O O . ALA A 1 149 ? -12.156 -9.444 -26.000 1.00 93.25 149 ALA A O 1
ATOM 1099 N N . ALA A 1 150 ? -12.939 -7.353 -26.205 1.00 93.50 150 ALA A N 1
ATOM 1100 C CA . ALA A 1 150 ? -12.764 -7.290 -27.655 1.00 93.50 150 ALA A CA 1
ATOM 1101 C C . ALA A 1 150 ? -11.294 -7.465 -28.089 1.00 93.50 150 ALA A C 1
ATOM 1103 O O . ALA A 1 150 ? -11.008 -8.093 -29.109 1.00 93.50 150 ALA A O 1
ATOM 1104 N N . GLU A 1 151 ? -10.335 -6.925 -27.330 1.00 93.88 151 GLU A N 1
ATOM 1105 C CA . GLU A 1 151 ? -8.907 -7.137 -27.589 1.00 93.88 151 GLU A CA 1
ATOM 1106 C C . GLU A 1 151 ? -8.490 -8.593 -27.336 1.00 93.88 151 GLU A C 1
ATOM 1108 O O . GLU A 1 151 ? -7.734 -9.161 -28.127 1.00 93.88 151 GLU A O 1
ATOM 1113 N N . ALA A 1 152 ? -9.002 -9.217 -26.271 1.00 92.81 152 ALA A N 1
ATOM 1114 C CA . ALA A 1 152 ? -8.742 -10.619 -25.961 1.00 92.81 152 ALA A CA 1
ATOM 1115 C C . ALA A 1 152 ? -9.278 -11.551 -27.057 1.00 92.81 152 ALA A C 1
ATOM 1117 O O . ALA A 1 152 ? -8.552 -12.437 -27.506 1.00 92.81 152 ALA A O 1
ATOM 1118 N N . GLU A 1 153 ? -10.492 -11.305 -27.554 1.00 92.12 153 GLU A N 1
ATOM 1119 C CA . GLU A 1 153 ? -11.072 -12.058 -28.672 1.00 92.12 153 GLU A CA 1
ATOM 1120 C C . GLU A 1 153 ? -10.251 -11.902 -29.956 1.00 92.12 153 GLU A C 1
ATOM 1122 O O . GLU A 1 153 ? -9.958 -12.889 -30.632 1.00 92.12 153 GLU A O 1
ATOM 1127 N N . ARG A 1 154 ? -9.799 -10.681 -30.273 1.00 94.25 154 ARG A N 1
ATOM 1128 C CA . ARG A 1 154 ? -8.924 -10.437 -31.432 1.00 94.25 154 ARG A CA 1
ATOM 1129 C C . ARG A 1 154 ? -7.601 -11.189 -31.319 1.00 94.25 154 ARG A C 1
ATOM 1131 O O . ARG A 1 154 ? -7.153 -11.771 -32.305 1.00 94.25 154 ARG A O 1
ATOM 1138 N N . ARG A 1 155 ? -6.990 -11.205 -30.132 1.00 93.94 155 ARG A N 1
ATOM 1139 C CA . ARG A 1 155 ? -5.743 -11.944 -29.879 1.00 93.94 155 ARG A CA 1
ATOM 1140 C C . ARG A 1 155 ? -5.941 -13.453 -29.963 1.00 93.94 155 ARG A C 1
ATOM 1142 O O . ARG A 1 155 ? -5.094 -14.131 -30.536 1.00 93.94 155 ARG A O 1
ATOM 1149 N N . ALA A 1 156 ? -7.052 -13.970 -29.442 1.00 92.75 156 ALA A N 1
ATOM 1150 C CA . ALA A 1 156 ? -7.397 -15.383 -29.559 1.00 92.75 156 ALA A CA 1
ATOM 1151 C C . ALA A 1 156 ? -7.593 -15.784 -31.030 1.00 92.75 156 ALA A C 1
ATOM 1153 O O . ALA A 1 156 ? -7.005 -16.761 -31.487 1.00 92.75 156 ALA A O 1
ATOM 1154 N N . ALA A 1 157 ? -8.324 -14.977 -31.804 1.00 92.69 157 ALA A N 1
ATOM 1155 C CA . ALA A 1 157 ? -8.503 -15.205 -33.235 1.00 92.69 157 ALA A CA 1
ATOM 1156 C C . ALA A 1 157 ? -7.175 -15.135 -34.010 1.00 92.69 157 ALA A C 1
ATOM 1158 O O . ALA A 1 157 ? -6.937 -15.945 -34.905 1.00 92.69 157 ALA A O 1
ATOM 1159 N N . GLU A 1 158 ? -6.283 -14.197 -33.678 1.00 93.19 158 GLU A N 1
ATOM 1160 C CA . GLU A 1 158 ? -4.954 -14.122 -34.295 1.00 93.19 158 GLU A CA 1
ATOM 1161 C C . GLU A 1 158 ? -4.105 -15.359 -33.972 1.00 93.19 158 GLU A C 1
ATOM 1163 O O . GLU A 1 158 ? -3.453 -15.905 -34.865 1.00 93.19 158 GLU A O 1
ATOM 1168 N N . PHE A 1 159 ? -4.138 -15.823 -32.722 1.00 92.50 159 PHE A N 1
ATOM 1169 C CA . PHE A 1 159 ? -3.428 -17.025 -32.298 1.00 92.50 159 PHE A CA 1
ATOM 1170 C C . PHE A 1 159 ? -3.915 -18.264 -33.056 1.00 92.50 159 PHE A C 1
ATOM 1172 O O . PHE A 1 159 ? -3.094 -18.989 -33.616 1.00 92.50 159 PHE A O 1
ATOM 1179 N N . GLU A 1 160 ? -5.231 -18.455 -33.165 1.00 90.06 160 GLU A N 1
ATOM 1180 C CA . GLU A 1 160 ? -5.827 -19.551 -33.937 1.00 90.06 160 GLU A CA 1
ATOM 1181 C C . GLU A 1 160 ? -5.437 -19.488 -35.420 1.00 90.06 160 GLU A C 1
ATOM 1183 O O . GLU A 1 160 ? -5.056 -20.500 -36.008 1.00 90.06 160 GLU A O 1
ATOM 1188 N N . ARG A 1 161 ? -5.429 -18.296 -36.034 1.00 91.75 161 ARG A N 1
ATOM 1189 C CA . ARG A 1 161 ? -4.982 -18.135 -37.431 1.00 91.75 161 ARG A CA 1
ATOM 1190 C C . ARG A 1 161 ? -3.505 -18.481 -37.609 1.00 91.75 161 ARG A C 1
ATOM 1192 O O . ARG A 1 161 ? -3.155 -19.129 -38.592 1.00 91.75 161 ARG A O 1
ATOM 1199 N N . ARG A 1 162 ? -2.641 -18.081 -36.671 1.00 91.75 162 ARG A N 1
ATOM 1200 C CA . ARG A 1 162 ? -1.212 -18.440 -36.693 1.00 91.75 162 ARG A CA 1
ATOM 1201 C C . ARG A 1 162 ? -1.006 -19.938 -36.481 1.00 91.75 162 ARG A C 1
ATOM 1203 O O . ARG A 1 162 ? -0.188 -20.533 -37.176 1.00 91.75 162 ARG A O 1
ATOM 1210 N N . ALA A 1 163 ? -1.761 -20.554 -35.574 1.00 90.19 163 ALA A N 1
ATOM 1211 C CA . ALA A 1 163 ? -1.714 -21.990 -35.326 1.00 90.19 163 ALA A CA 1
ATOM 1212 C C . ALA A 1 163 ? -2.190 -22.794 -36.548 1.00 90.19 163 ALA A C 1
ATOM 1214 O O . ALA A 1 163 ? -1.542 -23.768 -36.932 1.00 90.19 163 ALA A O 1
ATOM 1215 N N . ALA A 1 164 ? -3.271 -22.362 -37.202 1.00 87.56 164 ALA A N 1
ATOM 1216 C CA . ALA A 1 164 ? -3.760 -22.964 -38.439 1.00 87.56 164 ALA A CA 1
ATOM 1217 C C . ALA A 1 164 ? -2.738 -22.834 -39.580 1.00 87.56 164 ALA A C 1
ATOM 1219 O O . ALA A 1 164 ? -2.427 -23.829 -40.231 1.00 87.56 164 ALA A O 1
ATOM 1220 N N . ALA A 1 165 ? -2.145 -21.649 -39.765 1.00 87.81 165 ALA A N 1
ATOM 1221 C CA . ALA A 1 165 ? -1.100 -21.431 -40.766 1.00 87.81 165 ALA A CA 1
ATOM 1222 C C . ALA A 1 165 ? 0.151 -22.292 -40.506 1.00 87.81 165 ALA A C 1
ATOM 1224 O O . ALA A 1 165 ? 0.724 -22.843 -41.442 1.00 87.81 165 ALA A O 1
ATOM 1225 N N . ALA A 1 166 ? 0.550 -22.461 -39.240 1.00 86.50 166 ALA A N 1
ATOM 1226 C CA . ALA A 1 166 ? 1.667 -23.327 -38.867 1.00 86.50 166 ALA A CA 1
ATOM 1227 C C . ALA A 1 166 ? 1.373 -24.812 -39.144 1.00 86.50 166 ALA A C 1
ATOM 1229 O O . ALA A 1 166 ? 2.245 -25.529 -39.630 1.00 86.50 166 ALA A O 1
ATOM 1230 N N . ARG A 1 167 ? 0.139 -25.273 -38.887 1.00 84.06 167 ARG A N 1
ATOM 1231 C CA . ARG A 1 167 ? -0.299 -26.638 -39.228 1.00 84.06 167 ARG A CA 1
ATOM 1232 C C . ARG A 1 167 ? -0.329 -26.869 -40.737 1.00 84.06 167 ARG A C 1
ATOM 1234 O O . ARG A 1 167 ? 0.093 -27.928 -41.186 1.00 84.06 167 ARG A O 1
ATOM 1241 N N . GLU A 1 168 ? -0.793 -25.892 -41.515 1.00 82.62 168 GLU A N 1
ATOM 1242 C CA . GLU A 1 168 ? -0.791 -25.975 -42.979 1.00 82.62 168 GLU A CA 1
ATOM 1243 C C . GLU A 1 168 ? 0.638 -25.997 -43.543 1.00 82.62 168 GLU A C 1
ATOM 1245 O O . GLU A 1 168 ? 0.934 -26.801 -44.425 1.00 82.62 168 GLU A O 1
ATOM 1250 N N . ALA A 1 169 ? 1.542 -25.172 -43.006 1.00 81.56 169 ALA A N 1
ATOM 1251 C CA . ALA A 1 169 ? 2.956 -25.194 -43.376 1.00 81.56 169 ALA A CA 1
ATOM 1252 C C . ALA A 1 169 ? 3.597 -26.559 -43.073 1.00 81.56 169 ALA A C 1
ATOM 1254 O O . ALA A 1 169 ? 4.229 -27.142 -43.950 1.00 81.56 169 ALA A O 1
ATOM 1255 N N . ALA A 1 170 ? 3.345 -27.115 -41.883 1.00 79.06 170 ALA A N 1
ATOM 1256 C CA . ALA A 1 170 ? 3.831 -28.441 -41.503 1.00 79.06 170 ALA A CA 1
ATOM 1257 C C . ALA A 1 170 ? 3.249 -29.568 -42.380 1.00 79.06 170 ALA A C 1
ATOM 1259 O O . ALA A 1 170 ? 3.942 -30.535 -42.682 1.00 79.06 170 ALA A O 1
ATOM 1260 N N . ALA A 1 171 ? 1.995 -29.444 -42.829 1.00 76.44 171 ALA A N 1
ATOM 1261 C CA . ALA A 1 171 ? 1.366 -30.414 -43.727 1.00 76.44 171 ALA A CA 1
ATOM 1262 C C . ALA A 1 171 ? 1.930 -30.361 -45.157 1.00 76.44 171 ALA A C 1
ATOM 1264 O O . ALA A 1 171 ? 2.005 -31.391 -45.820 1.00 76.44 171 ALA A O 1
ATOM 1265 N N . ARG A 1 172 ? 2.352 -29.181 -45.634 1.00 75.38 172 ARG A N 1
ATOM 1266 C CA . ARG A 1 172 ? 3.015 -29.025 -46.942 1.00 75.38 172 ARG A CA 1
ATOM 1267 C C . ARG A 1 172 ? 4.451 -29.556 -46.952 1.00 75.38 172 ARG A C 1
ATOM 1269 O O . ARG A 1 172 ? 4.957 -29.886 -48.019 1.00 75.38 172 ARG A O 1
ATOM 1276 N N . GLU A 1 173 ? 5.094 -29.631 -45.789 1.00 68.81 173 GLU A N 1
ATOM 1277 C CA . GLU A 1 173 ? 6.472 -30.113 -45.623 1.00 68.81 173 GLU A CA 1
ATOM 1278 C C . GLU A 1 173 ? 6.551 -31.631 -45.341 1.00 68.81 173 GLU A C 1
ATOM 1280 O O . GLU A 1 173 ? 7.637 -32.209 -45.314 1.00 68.81 173 GLU A O 1
ATOM 1285 N N . ALA A 1 174 ? 5.406 -32.309 -45.175 1.00 63.44 174 ALA A N 1
ATOM 1286 C CA . ALA A 1 174 ? 5.352 -33.756 -44.990 1.00 63.44 174 ALA A CA 1
ATOM 1287 C C . ALA A 1 174 ? 5.622 -34.502 -46.322 1.00 63.44 174 ALA A C 1
ATOM 1289 O O . ALA A 1 174 ? 4.909 -34.277 -47.304 1.00 63.44 174 ALA A O 1
ATOM 1290 N N . PRO A 1 175 ? 6.623 -35.404 -46.392 1.00 66.69 175 PRO A N 1
ATOM 1291 C CA . PRO A 1 175 ? 6.933 -36.150 -47.612 1.00 66.69 175 PRO A CA 1
ATOM 1292 C C . PRO A 1 175 ? 5.836 -37.184 -47.930 1.00 66.69 175 PRO A C 1
ATOM 1294 O O . PRO A 1 175 ? 5.235 -37.736 -47.003 1.00 66.69 175 PRO A O 1
ATOM 1297 N N . PRO A 1 176 ? 5.573 -37.499 -49.217 1.00 57.72 176 PRO A N 1
ATOM 1298 C CA . PRO A 1 176 ? 4.555 -38.476 -49.579 1.00 57.72 176 PRO A CA 1
ATOM 1299 C C . PRO A 1 176 ? 4.943 -39.850 -49.033 1.00 57.72 176 PRO A C 1
ATOM 1301 O O . PRO A 1 176 ? 6.020 -40.378 -49.325 1.00 57.72 176 PRO A O 1
ATOM 1304 N N . THR A 1 177 ? 4.051 -40.437 -48.237 1.00 59.41 177 THR A N 1
ATOM 1305 C CA . THR A 1 177 ? 4.145 -41.826 -47.795 1.00 59.41 177 THR A CA 1
ATOM 1306 C C . THR A 1 177 ? 4.126 -42.717 -49.027 1.00 59.41 177 THR A C 1
ATOM 1308 O O . THR A 1 177 ? 3.085 -42.901 -49.660 1.00 59.41 177 THR A O 1
ATOM 1311 N N . ARG A 1 178 ? 5.303 -43.237 -49.381 1.00 54.03 178 ARG A N 1
ATOM 1312 C CA . ARG A 1 178 ? 5.480 -44.269 -50.398 1.00 54.03 178 ARG A CA 1
ATOM 1313 C C . ARG A 1 178 ? 4.714 -45.506 -49.931 1.00 54.03 178 ARG A C 1
ATOM 1315 O O . ARG A 1 178 ? 5.184 -46.252 -49.079 1.00 54.03 178 ARG A O 1
ATOM 1322 N N . THR A 1 179 ? 3.505 -45.643 -50.451 1.00 61.06 179 THR A N 1
ATOM 1323 C CA . THR A 1 179 ? 2.670 -46.833 -50.328 1.00 61.06 179 THR A CA 1
ATOM 1324 C C . THR A 1 179 ? 2.740 -47.481 -51.697 1.00 61.06 179 THR A C 1
ATOM 1326 O O . THR A 1 179 ? 2.071 -47.028 -52.609 1.00 61.06 179 THR A O 1
ATOM 1329 N N . ASP A 1 180 ? 3.644 -48.435 -51.851 1.00 47.91 180 ASP A N 1
ATOM 1330 C CA . ASP A 1 180 ? 3.646 -49.435 -52.920 1.00 47.91 180 ASP A CA 1
ATOM 1331 C C . ASP A 1 180 ? 4.444 -50.597 -52.317 1.00 47.91 180 ASP A C 1
ATOM 1333 O O . ASP A 1 180 ? 5.621 -50.448 -51.988 1.00 47.91 180 ASP A O 1
ATOM 1337 N N . GLU A 1 181 ? 3.756 -51.562 -51.720 1.00 53.31 181 GLU A N 1
ATOM 1338 C CA . GLU A 1 181 ? 3.154 -52.711 -52.403 1.00 53.31 181 GLU A CA 1
ATOM 1339 C C . GLU A 1 181 ? 4.225 -53.776 -52.702 1.00 53.31 181 GLU A C 1
ATOM 1341 O O . GLU A 1 181 ? 5.231 -53.555 -53.366 1.00 53.31 181 GLU A O 1
ATOM 1346 N N . THR A 1 182 ? 3.997 -54.920 -52.062 1.00 54.53 182 THR A N 1
ATOM 1347 C CA . THR A 1 182 ? 4.545 -56.265 -52.268 1.00 54.53 182 THR A CA 1
ATOM 1348 C C . THR A 1 182 ? 5.205 -56.563 -53.619 1.00 54.53 182 THR A C 1
ATOM 1350 O O . THR A 1 182 ? 4.555 -56.418 -54.649 1.00 54.53 182 THR A O 1
ATOM 1353 N N . ALA A 1 183 ? 6.400 -57.168 -53.577 1.00 50.22 183 ALA A N 1
ATOM 1354 C CA . ALA A 1 183 ? 6.772 -58.372 -54.341 1.00 50.22 183 ALA A CA 1
ATOM 1355 C C . ALA A 1 183 ? 8.086 -58.967 -53.808 1.00 50.22 183 ALA A C 1
ATOM 1357 O O 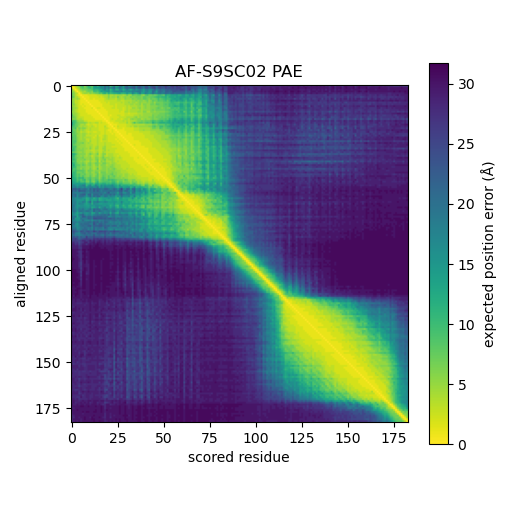. ALA A 1 183 ? 9.082 -58.213 -53.721 1.00 50.22 183 ALA A O 1
#

InterPro domains:
  IPR003369 Sec-independent protein translocase protein TatA/B/E [PF02416] (2-48)
  IPR018448 Sec-independent protein translocase protein TatB [MF_00237] (1-177)
  IPR018448 Sec-independent protein translocase protein TatB [TIGR01410] (2-68)